Protein AF-L7FNN3-F1 (afdb_monomer_lite)

Radius of gyration: 26.19 Å; chains: 1; bounding box: 54×40×114 Å

Structure (mmCIF, N/CA/C/O backbone):
data_AF-L7FNN3-F1
#
_entry.id   AF-L7FNN3-F1
#
loop_
_atom_site.group_PDB
_atom_site.id
_atom_site.type_symbol
_atom_site.label_atom_id
_atom_site.label_alt_id
_atom_site.label_comp_id
_atom_site.label_asym_id
_atom_site.label_entity_id
_atom_site.label_seq_id
_atom_site.pdbx_PDB_ins_code
_atom_site.Cartn_x
_atom_site.Cartn_y
_atom_site.Cartn_z
_atom_site.occupancy
_atom_site.B_iso_or_equiv
_atom_site.auth_seq_id
_atom_site.auth_comp_id
_atom_site.auth_asym_id
_atom_site.auth_atom_id
_atom_site.pdbx_PDB_model_num
ATOM 1 N N . MET A 1 1 ? 12.430 -19.632 -6.890 1.00 48.44 1 MET A N 1
ATOM 2 C CA . MET A 1 1 ? 11.737 -19.886 -8.160 1.00 48.44 1 MET A CA 1
ATOM 3 C C . MET A 1 1 ? 12.569 -20.838 -9.008 1.00 48.44 1 MET A C 1
ATOM 5 O O . MET A 1 1 ? 13.767 -20.602 -9.156 1.00 48.44 1 MET A O 1
ATOM 9 N N . THR A 1 2 ? 11.983 -21.922 -9.509 1.00 52.81 2 THR A N 1
ATOM 10 C CA . THR A 1 2 ? 12.617 -22.830 -10.476 1.00 52.81 2 THR A CA 1
ATOM 11 C C . THR A 1 2 ? 12.478 -22.269 -11.899 1.00 52.81 2 THR A C 1
ATOM 13 O O . THR A 1 2 ? 11.701 -21.351 -12.162 1.00 52.81 2 THR A O 1
ATOM 16 N N . TYR A 1 3 ? 13.244 -22.799 -12.853 1.00 47.34 3 TYR A N 1
ATOM 17 C CA . TYR A 1 3 ? 13.176 -22.359 -14.253 1.00 47.34 3 TYR A CA 1
ATOM 18 C C . TYR A 1 3 ? 11.794 -22.613 -14.898 1.00 47.34 3 TYR A C 1
ATOM 20 O O . TYR A 1 3 ? 11.377 -21.883 -15.797 1.00 47.34 3 TYR A O 1
ATOM 28 N N . GLU A 1 4 ? 11.057 -23.617 -14.417 1.00 54.09 4 GLU A N 1
ATOM 29 C CA . GLU A 1 4 ? 9.693 -23.935 -14.866 1.00 54.09 4 GLU A CA 1
ATOM 30 C C . GLU A 1 4 ? 8.664 -22.899 -14.391 1.00 54.09 4 GLU A C 1
ATOM 32 O O . GLU A 1 4 ? 7.801 -22.475 -15.165 1.00 54.09 4 GLU A 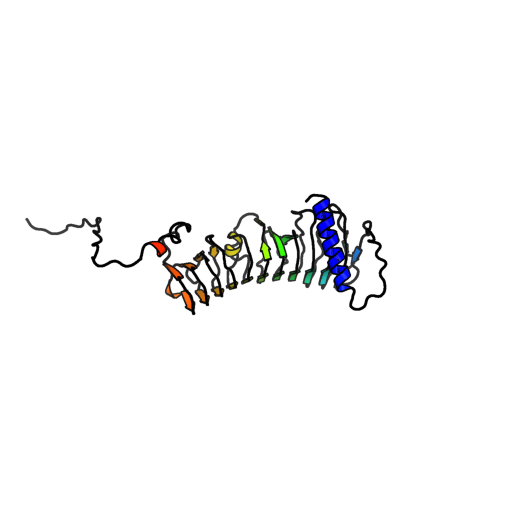O 1
ATOM 37 N N . GLU A 1 5 ? 8.795 -22.419 -13.153 1.00 44.94 5 GLU A N 1
ATOM 38 C CA . GLU A 1 5 ? 7.945 -21.358 -12.599 1.00 44.94 5 GLU A CA 1
ATOM 39 C C . GLU A 1 5 ? 8.154 -20.028 -13.347 1.00 44.94 5 GLU A C 1
ATOM 41 O O . GLU A 1 5 ? 7.183 -19.341 -13.673 1.00 44.94 5 GLU A O 1
ATOM 46 N N . TYR A 1 6 ? 9.401 -19.715 -13.726 1.00 48.69 6 TYR A N 1
ATOM 47 C CA . TYR A 1 6 ? 9.722 -18.562 -14.578 1.00 48.69 6 TYR A CA 1
ATOM 48 C C . TYR A 1 6 ? 9.070 -18.660 -15.963 1.00 48.69 6 TYR A C 1
ATOM 50 O O . TYR A 1 6 ? 8.450 -17.700 -16.422 1.00 48.69 6 TYR A O 1
ATOM 58 N N . ASN A 1 7 ? 9.178 -19.812 -16.637 1.00 55.50 7 ASN A N 1
ATOM 59 C CA . ASN A 1 7 ? 8.553 -19.990 -17.950 1.00 55.50 7 ASN A CA 1
ATOM 60 C C . ASN A 1 7 ? 7.027 -19.904 -17.866 1.00 55.50 7 ASN A C 1
ATOM 62 O O . ASN A 1 7 ? 6.415 -19.276 -18.720 1.00 55.50 7 ASN A O 1
ATOM 66 N N . THR A 1 8 ? 6.421 -20.415 -16.795 1.00 61.66 8 THR A N 1
ATOM 67 C CA . THR A 1 8 ? 4.974 -20.299 -16.570 1.00 61.66 8 THR A CA 1
ATOM 68 C C . THR A 1 8 ? 4.539 -18.842 -16.383 1.00 61.66 8 THR A C 1
ATOM 70 O O . THR A 1 8 ? 3.530 -18.421 -16.949 1.00 61.66 8 THR A O 1
ATOM 73 N N . ALA A 1 9 ? 5.291 -18.046 -15.614 1.00 53.66 9 ALA A N 1
ATOM 74 C CA . ALA A 1 9 ? 5.018 -16.619 -15.443 1.00 53.66 9 ALA A CA 1
ATOM 75 C C . ALA A 1 9 ? 5.194 -15.845 -16.761 1.00 53.66 9 ALA A C 1
ATOM 77 O O . ALA A 1 9 ? 4.324 -15.052 -17.129 1.00 53.66 9 ALA A O 1
ATOM 78 N N . LYS A 1 10 ? 6.268 -16.139 -17.509 1.00 51.75 10 LYS A N 1
ATOM 79 C CA . LYS A 1 10 ? 6.518 -15.610 -18.857 1.00 51.75 10 LYS A CA 1
ATOM 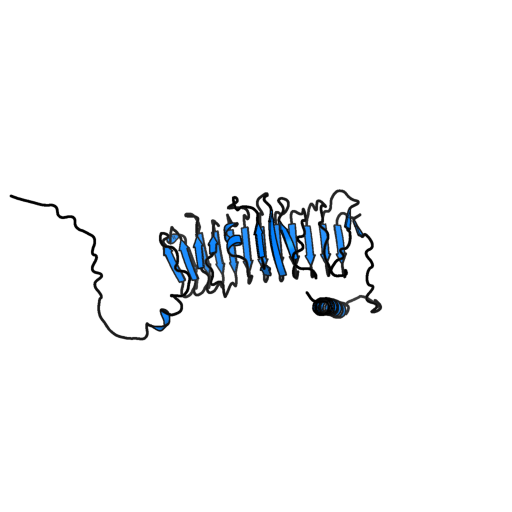80 C C . LYS A 1 10 ? 5.357 -15.931 -19.798 1.00 51.75 10 LYS A C 1
ATOM 82 O O . LYS A 1 10 ? 4.832 -15.024 -20.433 1.00 51.75 10 LYS A O 1
ATOM 87 N N . ASP A 1 11 ? 4.922 -17.185 -19.853 1.00 58.84 11 ASP A N 1
ATOM 88 C CA . ASP A 1 11 ? 3.874 -17.648 -20.765 1.00 58.84 11 ASP A CA 1
ATOM 89 C C . ASP A 1 11 ? 2.499 -17.080 -20.387 1.00 58.84 11 ASP A C 1
ATOM 91 O O . ASP A 1 11 ? 1.725 -16.702 -21.268 1.00 58.84 11 ASP A O 1
ATOM 95 N N . LYS A 1 12 ? 2.208 -16.903 -19.089 1.00 54.91 12 LYS A N 1
ATOM 96 C CA . LYS A 1 12 ? 1.017 -16.170 -18.625 1.00 54.91 12 LYS A CA 1
ATOM 97 C C . LYS A 1 12 ? 1.034 -14.716 -19.103 1.00 54.91 12 LYS A C 1
ATOM 99 O O . LYS A 1 12 ? 0.028 -14.261 -19.647 1.00 54.91 12 LYS A O 1
ATOM 104 N N . LEU A 1 13 ? 2.165 -14.018 -18.980 1.00 53.31 13 LEU A N 1
ATOM 105 C CA . LEU A 1 13 ? 2.337 -12.644 -19.471 1.00 53.31 13 LEU A CA 1
ATOM 106 C C . LEU A 1 13 ? 2.198 -12.568 -21.002 1.00 53.31 13 LEU A C 1
ATOM 108 O O . LEU A 1 13 ? 1.417 -11.765 -21.505 1.00 53.31 13 LEU A O 1
ATOM 112 N N . VAL A 1 14 ? 2.861 -13.469 -21.738 1.00 51.94 14 VAL A N 1
ATOM 113 C CA . VAL A 1 14 ? 2.740 -13.638 -23.202 1.00 51.94 14 VAL A CA 1
ATOM 114 C C . VAL A 1 14 ? 1.291 -13.889 -23.629 1.00 51.94 14 VAL A C 1
ATOM 116 O O . VAL A 1 14 ? 0.804 -13.274 -24.582 1.00 51.94 14 VAL A O 1
ATOM 119 N N . SER A 1 15 ? 0.560 -14.733 -22.900 1.00 51.69 15 SER A N 1
ATOM 120 C CA . SER A 1 15 ? -0.853 -15.012 -23.174 1.00 51.69 15 SER A CA 1
ATOM 121 C C . SER A 1 15 ? -1.762 -13.809 -22.893 1.00 51.69 15 SER A C 1
ATOM 123 O O . SER A 1 15 ? -2.700 -13.565 -23.651 1.00 51.69 15 SER A O 1
ATOM 125 N N . LEU A 1 16 ? -1.463 -13.018 -21.854 1.00 48.19 16 LEU A N 1
ATOM 126 C CA . LEU A 1 16 ? -2.152 -11.763 -21.551 1.00 48.19 16 LEU A CA 1
ATOM 127 C C . LEU A 1 16 ? -1.939 -10.739 -22.673 1.00 48.19 16 LEU A C 1
ATOM 129 O O . LEU A 1 16 ? -2.916 -10.143 -23.123 1.00 48.19 16 LEU A O 1
ATOM 133 N N . TYR A 1 17 ? -0.714 -10.597 -23.197 1.00 46.53 17 TYR A N 1
ATOM 134 C CA . TYR A 1 17 ? -0.462 -9.756 -24.376 1.00 46.53 17 TYR A CA 1
ATOM 135 C C . TYR A 1 17 ? -1.253 -10.221 -25.589 1.00 46.53 17 TYR A C 1
ATOM 137 O O . TYR A 1 17 ? -1.918 -9.408 -26.218 1.00 46.53 17 TYR A O 1
ATOM 145 N N . SER A 1 18 ? -1.225 -11.526 -25.871 1.00 40.22 18 SER A N 1
ATOM 146 C CA . SER A 1 18 ? -1.899 -12.123 -27.032 1.00 40.22 18 SER A CA 1
ATOM 147 C C . SER A 1 18 ? -3.421 -11.941 -26.988 1.00 40.22 18 SER A C 1
ATOM 149 O O . SER A 1 18 ? -4.075 -11.886 -28.025 1.00 40.22 18 SER A O 1
ATOM 151 N N . ARG A 1 19 ? -4.001 -11.834 -25.785 1.00 41.94 19 ARG A N 1
ATOM 152 C CA . ARG A 1 19 ? -5.427 -11.532 -25.588 1.00 41.94 19 ARG A CA 1
ATOM 153 C C . ARG A 1 19 ? -5.736 -10.035 -25.695 1.00 41.94 19 ARG A C 1
ATOM 155 O O . ARG A 1 19 ? -6.837 -9.686 -26.109 1.00 41.94 19 ARG A O 1
ATOM 162 N N . MET A 1 20 ? -4.790 -9.157 -25.351 1.00 38.03 20 MET A N 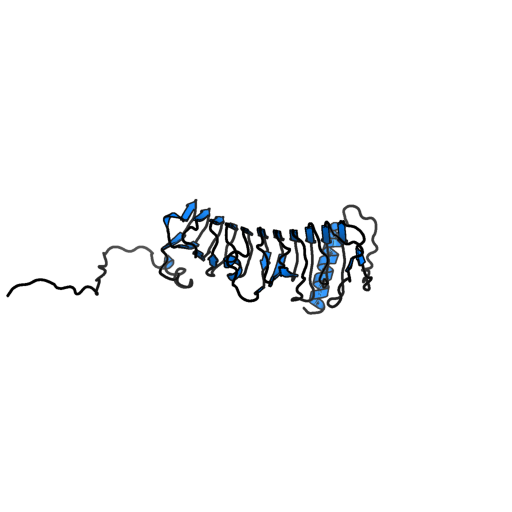1
ATOM 163 C CA . MET A 1 20 ? -4.944 -7.698 -25.452 1.00 38.03 20 MET A CA 1
ATOM 164 C C . MET A 1 20 ? -4.684 -7.148 -26.868 1.00 38.03 20 MET A C 1
ATOM 166 O O . MET A 1 20 ? -5.206 -6.089 -27.207 1.00 38.03 20 MET A O 1
ATOM 170 N N . THR A 1 21 ? -3.949 -7.862 -27.728 1.00 38.06 21 THR A N 1
ATOM 171 C CA . THR A 1 21 ? -3.635 -7.448 -29.113 1.00 38.06 21 THR A CA 1
ATOM 172 C C . THR A 1 21 ? -4.799 -7.518 -30.108 1.00 38.06 21 THR A C 1
ATOM 174 O O . THR A 1 21 ? -4.630 -7.088 -31.248 1.00 38.06 21 THR A O 1
ATOM 177 N N . ASN A 1 22 ? -5.999 -7.955 -29.710 1.00 34.16 22 ASN A N 1
ATOM 178 C CA . ASN A 1 22 ? -7.160 -7.970 -30.613 1.00 34.16 22 ASN A CA 1
ATOM 179 C C . ASN A 1 22 ? -7.810 -6.599 -30.860 1.00 34.16 22 ASN A C 1
ATOM 181 O O . ASN A 1 22 ? -8.698 -6.507 -31.701 1.00 34.16 22 ASN A O 1
ATOM 185 N N . ASN A 1 23 ? -7.335 -5.526 -30.221 1.00 36.50 23 ASN A N 1
ATOM 186 C CA . ASN A 1 23 ? -7.735 -4.163 -30.563 1.00 36.50 23 ASN A CA 1
ATOM 187 C C . ASN A 1 23 ? -6.506 -3.346 -31.002 1.00 36.50 23 ASN A C 1
ATOM 189 O O . ASN A 1 23 ? -5.824 -2.723 -30.195 1.00 36.50 23 ASN A O 1
ATOM 193 N N . ASN A 1 24 ? -6.271 -3.330 -32.318 1.00 33.59 24 ASN A N 1
ATOM 194 C CA . ASN A 1 24 ? -5.460 -2.349 -33.056 1.00 33.59 24 ASN A CA 1
ATOM 195 C C . ASN A 1 24 ? -3.921 -2.403 -32.971 1.00 33.59 24 ASN A C 1
ATOM 197 O O . ASN A 1 24 ? -3.283 -1.353 -32.993 1.00 33.59 24 ASN A O 1
ATOM 201 N N . MET A 1 25 ? -3.289 -3.579 -33.047 1.00 30.70 25 MET A N 1
ATOM 202 C CA . MET A 1 25 ? -1.932 -3.653 -33.618 1.00 30.70 25 MET A CA 1
ATOM 203 C C . MET A 1 25 ? -1.841 -4.735 -34.692 1.00 30.70 25 MET A C 1
ATOM 205 O O . MET A 1 25 ? -1.923 -5.927 -34.418 1.00 30.70 25 MET A O 1
ATOM 209 N N . ARG A 1 26 ? -1.677 -4.288 -35.943 1.00 29.25 26 ARG A N 1
ATOM 210 C CA . ARG A 1 26 ? -1.293 -5.134 -37.077 1.00 29.25 26 ARG A CA 1
ATOM 211 C C . ARG A 1 26 ? 0.009 -5.865 -36.738 1.00 29.25 26 ARG A C 1
ATOM 213 O O . ARG A 1 26 ? 0.981 -5.206 -36.391 1.00 29.25 26 ARG A O 1
ATOM 220 N N . ASN A 1 27 ? -0.009 -7.189 -36.898 1.00 33.84 27 ASN A N 1
ATOM 221 C CA . ASN A 1 27 ? 1.134 -8.086 -37.089 1.00 33.84 27 ASN A CA 1
ATOM 222 C C . ASN A 1 27 ? 2.443 -7.658 -36.399 1.00 33.84 27 ASN A C 1
ATOM 224 O O . ASN A 1 27 ? 3.346 -7.149 -37.059 1.00 33.84 27 ASN A O 1
ATOM 228 N N . LEU A 1 28 ? 2.580 -7.947 -35.102 1.00 32.06 28 LEU A N 1
ATOM 229 C CA . LEU A 1 28 ? 3.898 -8.316 -34.588 1.00 32.06 28 LEU A CA 1
ATOM 230 C C . LEU A 1 28 ? 4.038 -9.828 -34.752 1.00 32.06 28 LEU A C 1
ATOM 232 O O . LEU A 1 28 ? 3.294 -10.595 -34.140 1.00 32.06 28 LEU A O 1
ATOM 236 N N . ASP A 1 29 ? 4.974 -10.224 -35.611 1.00 30.72 29 ASP A N 1
ATOM 237 C CA . ASP A 1 29 ? 5.489 -11.585 -35.704 1.00 30.72 29 ASP A CA 1
ATOM 238 C C . ASP A 1 29 ? 5.734 -12.142 -34.297 1.00 30.72 29 ASP A C 1
ATOM 240 O O . ASP A 1 29 ? 6.403 -11.521 -33.471 1.00 30.72 29 ASP A O 1
ATOM 244 N N . THR A 1 30 ? 5.217 -13.338 -34.027 1.00 33.00 30 THR A N 1
ATOM 245 C CA . THR A 1 30 ? 5.398 -14.097 -32.782 1.00 33.00 30 THR A CA 1
ATOM 246 C C . THR A 1 30 ? 6.820 -14.652 -32.642 1.00 33.00 30 THR A C 1
ATOM 248 O O . THR A 1 30 ? 7.022 -15.812 -32.284 1.00 33.00 30 THR A O 1
ATOM 251 N N . LYS A 1 31 ? 7.833 -13.834 -32.924 1.00 31.28 31 LYS A N 1
ATOM 252 C CA . LYS A 1 31 ? 9.176 -14.043 -32.401 1.00 31.28 31 LYS A CA 1
ATOM 253 C C . LYS A 1 31 ? 9.247 -13.284 -31.092 1.00 31.28 31 LYS A C 1
ATOM 255 O O . LYS A 1 31 ? 9.266 -12.060 -31.068 1.00 31.28 31 LYS A O 1
ATOM 260 N N . THR A 1 32 ? 9.266 -14.026 -29.994 1.00 36.91 32 THR A N 1
ATOM 261 C CA . THR A 1 32 ? 9.694 -13.527 -28.691 1.00 36.91 32 THR A CA 1
ATOM 262 C C . THR A 1 32 ? 11.120 -13.009 -28.869 1.00 36.91 32 THR A C 1
ATOM 264 O O . THR A 1 32 ? 12.076 -13.779 -28.818 1.00 36.91 32 THR A O 1
ATOM 267 N N . GLU A 1 33 ? 11.278 -11.722 -29.174 1.00 32.72 33 GLU A N 1
ATOM 268 C CA . GLU A 1 33 ? 12.589 -11.092 -29.169 1.00 32.72 33 GLU A CA 1
ATOM 269 C C . GLU A 1 33 ? 13.058 -11.079 -27.715 1.00 32.72 33 GLU A C 1
ATOM 271 O O . GLU A 1 33 ? 12.593 -10.306 -26.878 1.00 32.72 33 GLU A O 1
ATOM 276 N N . THR A 1 34 ? 13.957 -12.002 -27.380 1.00 35.94 34 THR A N 1
ATOM 277 C CA . THR A 1 34 ? 14.830 -11.846 -26.223 1.00 35.94 34 THR A CA 1
ATOM 278 C C . THR A 1 34 ? 15.620 -10.564 -26.445 1.00 35.94 34 THR A C 1
ATOM 280 O O . THR A 1 34 ? 16.578 -10.553 -27.214 1.00 35.94 34 THR A O 1
ATOM 283 N N . PHE A 1 35 ? 15.200 -9.477 -25.799 1.00 39.88 35 PHE A N 1
ATOM 284 C CA . PHE A 1 35 ? 15.978 -8.249 -25.752 1.00 39.88 35 PHE A CA 1
ATOM 285 C C . PHE A 1 35 ? 17.255 -8.541 -24.959 1.00 39.88 35 PHE A C 1
ATOM 287 O O . PHE A 1 35 ? 17.266 -8.556 -23.727 1.00 39.88 35 PHE A O 1
ATOM 294 N N . GLU A 1 36 ? 18.344 -8.827 -25.672 1.00 42.62 36 GLU A N 1
ATOM 295 C CA . GLU A 1 36 ? 19.678 -8.704 -25.102 1.00 42.62 36 GLU A CA 1
ATOM 296 C C . GLU A 1 36 ? 19.855 -7.241 -24.692 1.00 42.62 36 GLU A C 1
ATOM 298 O O . GLU A 1 36 ? 19.744 -6.337 -25.517 1.00 42.62 36 GLU A O 1
ATOM 303 N N . THR A 1 37 ? 20.025 -7.042 -23.383 1.00 48.75 37 THR A N 1
ATOM 304 C CA . THR A 1 37 ? 20.165 -5.776 -22.651 1.00 48.75 37 THR A CA 1
ATOM 305 C C . THR A 1 37 ? 20.803 -4.664 -23.484 1.00 48.75 37 THR A C 1
ATOM 307 O O . THR A 1 37 ? 22.026 -4.546 -23.530 1.00 48.75 37 THR A O 1
ATOM 310 N N . LYS A 1 38 ? 19.964 -3.842 -24.124 1.00 58.12 38 LYS A N 1
ATOM 311 C CA . LYS A 1 38 ? 20.340 -2.507 -24.584 1.00 58.12 38 LYS A CA 1
ATOM 312 C C . LYS A 1 38 ? 19.996 -1.531 -23.472 1.00 58.12 38 LYS A C 1
ATOM 314 O O . LYS A 1 38 ? 18.902 -1.603 -22.910 1.00 58.12 38 LYS A O 1
ATOM 319 N N . ASP A 1 39 ? 20.927 -0.640 -23.169 1.00 68.19 39 ASP A N 1
ATOM 320 C CA . ASP A 1 39 ? 20.667 0.483 -22.280 1.00 68.19 39 ASP A CA 1
ATOM 321 C C . ASP A 1 39 ? 19.497 1.302 -22.837 1.00 68.19 39 ASP A C 1
ATOM 323 O O . ASP A 1 39 ? 19.458 1.618 -24.031 1.00 68.19 39 ASP A O 1
ATOM 327 N N . VAL A 1 40 ? 18.534 1.639 -21.981 1.00 79.38 40 VAL A N 1
ATOM 328 C CA . VAL A 1 40 ? 17.420 2.512 -22.356 1.00 79.38 40 VAL A CA 1
ATOM 329 C C . VAL A 1 40 ? 17.740 3.911 -21.866 1.00 79.38 40 VAL A C 1
ATOM 331 O O . VAL A 1 40 ? 17.902 4.154 -20.670 1.00 79.38 40 VAL A O 1
ATOM 334 N N . VAL A 1 41 ? 17.849 4.836 -22.813 1.00 81.69 41 VAL A N 1
ATOM 335 C CA . VAL A 1 41 ? 18.116 6.243 -22.531 1.00 81.69 41 VAL A CA 1
ATOM 336 C C . VAL A 1 41 ? 16.802 6.944 -22.203 1.00 81.69 41 VAL A C 1
ATOM 338 O O . VAL A 1 41 ? 15.837 6.841 -22.955 1.00 81.69 41 VAL A O 1
ATOM 341 N N . ILE A 1 42 ? 16.779 7.667 -21.086 1.00 83.38 42 ILE A N 1
ATOM 342 C CA . ILE A 1 42 ? 15.684 8.551 -20.695 1.00 83.38 42 ILE A CA 1
ATOM 343 C C . ILE A 1 42 ? 16.082 9.977 -21.075 1.00 83.38 42 ILE A C 1
ATOM 345 O O . ILE A 1 42 ? 16.924 10.594 -20.417 1.00 83.38 42 ILE A O 1
ATOM 349 N N . ASP A 1 43 ? 15.482 10.491 -22.142 1.00 82.50 43 ASP A N 1
ATOM 350 C CA . ASP A 1 43 ? 15.717 11.831 -22.691 1.00 82.50 43 ASP A CA 1
ATOM 351 C C . ASP A 1 43 ? 14.456 12.715 -22.693 1.00 82.50 43 ASP A C 1
ATOM 353 O O . ASP A 1 43 ? 14.496 13.856 -23.152 1.00 82.50 43 ASP A O 1
ATOM 357 N N . HIS A 1 44 ? 13.349 12.215 -22.137 1.00 86.81 44 HIS A N 1
ATOM 358 C CA . HIS A 1 44 ? 12.069 12.913 -22.092 1.00 86.81 44 HIS A CA 1
ATOM 359 C C . HIS A 1 44 ? 11.501 12.991 -20.660 1.00 86.81 44 HIS A C 1
ATOM 361 O O . HIS A 1 44 ? 11.500 11.972 -19.964 1.00 86.81 44 HIS A O 1
ATOM 367 N N . PRO A 1 45 ? 10.972 14.153 -20.205 1.00 83.12 45 PRO A N 1
ATOM 368 C CA . PRO A 1 45 ? 10.495 14.340 -18.824 1.00 83.12 45 PRO A CA 1
ATOM 369 C C . PRO A 1 45 ? 9.376 13.386 -18.402 1.00 83.12 45 PRO A C 1
ATOM 371 O O . PRO A 1 45 ? 9.213 13.100 -17.220 1.00 83.12 45 PRO A O 1
ATOM 374 N N . ASN A 1 46 ? 8.587 12.913 -19.365 1.00 89.00 46 ASN A N 1
ATOM 375 C CA . ASN A 1 46 ? 7.597 11.860 -19.165 1.00 89.00 46 ASN A CA 1
ATOM 376 C C . ASN A 1 46 ? 8.099 10.601 -19.860 1.00 89.00 46 ASN A C 1
ATOM 378 O O . ASN A 1 46 ? 8.090 10.543 -21.092 1.00 89.00 46 ASN A O 1
ATOM 382 N N . PHE A 1 47 ? 8.552 9.628 -19.082 1.00 88.81 47 PHE A N 1
ATOM 383 C CA . PHE A 1 47 ? 9.154 8.406 -19.590 1.00 88.81 47 PHE A CA 1
ATOM 384 C C . PHE A 1 47 ? 8.206 7.223 -19.430 1.00 88.81 47 PHE A C 1
ATOM 386 O O . PHE A 1 47 ? 7.595 7.033 -18.376 1.00 88.81 47 PHE A O 1
ATOM 393 N N . VAL A 1 48 ? 8.106 6.405 -20.478 1.00 90.25 48 VAL A N 1
ATOM 394 C CA . VAL A 1 48 ? 7.282 5.200 -20.473 1.00 90.25 48 VAL A CA 1
ATOM 395 C C . VAL A 1 48 ? 8.073 4.029 -21.041 1.00 90.25 48 VAL A C 1
ATOM 397 O O . VAL A 1 48 ? 8.499 4.067 -22.193 1.00 90.25 48 VAL A O 1
ATOM 400 N N . LEU A 1 49 ? 8.208 2.967 -20.251 1.00 87.62 49 LEU A N 1
ATOM 401 C CA . LEU A 1 49 ? 8.759 1.682 -20.670 1.00 87.62 49 LEU A CA 1
ATOM 402 C C . LEU A 1 49 ? 7.641 0.643 -20.671 1.00 87.62 49 LEU A C 1
ATOM 404 O O . LEU A 1 49 ? 6.921 0.517 -19.680 1.00 87.62 49 LEU A O 1
ATOM 408 N N . LYS A 1 50 ? 7.488 -0.109 -21.764 1.00 87.88 50 LYS A N 1
ATOM 409 C CA . LYS A 1 50 ? 6.443 -1.134 -21.873 1.00 87.88 50 LYS A CA 1
ATOM 410 C C . LYS A 1 50 ? 6.970 -2.449 -22.415 1.00 87.88 50 LYS A C 1
ATOM 412 O O . LYS A 1 50 ? 7.893 -2.458 -23.224 1.00 87.88 50 LYS A O 1
ATOM 417 N N . ASN A 1 51 ? 6.290 -3.528 -22.047 1.00 84.38 51 ASN A N 1
ATOM 418 C CA . ASN A 1 51 ? 6.350 -4.827 -22.716 1.00 84.38 51 ASN A CA 1
ATOM 419 C C . ASN A 1 51 ? 7.764 -5.418 -22.765 1.00 84.38 51 ASN A C 1
ATOM 421 O O . ASN A 1 51 ? 8.257 -5.814 -23.819 1.00 84.38 51 ASN A O 1
ATOM 425 N N . CYS A 1 52 ? 8.425 -5.447 -21.613 1.00 80.19 52 CYS A N 1
ATOM 426 C CA . CYS A 1 52 ? 9.817 -5.861 -21.498 1.00 80.19 52 CYS A CA 1
ATOM 427 C C . CYS A 1 52 ? 9.936 -7.156 -20.694 1.00 80.19 52 CYS A C 1
ATOM 429 O O . CYS A 1 52 ? 9.331 -7.307 -19.632 1.00 80.19 52 CYS A O 1
ATOM 431 N N . VAL A 1 53 ? 10.753 -8.088 -21.183 1.00 81.56 53 VAL A N 1
ATOM 432 C CA . VAL A 1 53 ? 11.068 -9.337 -20.484 1.00 81.56 53 VAL A CA 1
ATOM 433 C C . VAL A 1 53 ? 12.580 -9.491 -20.426 1.00 81.56 53 VAL A C 1
ATOM 435 O O . VAL A 1 53 ? 13.244 -9.584 -21.456 1.00 81.56 53 VAL A O 1
ATOM 438 N N . CYS A 1 54 ? 13.120 -9.527 -19.215 1.00 75.38 54 CYS A N 1
ATOM 439 C CA . CYS A 1 54 ? 14.525 -9.779 -18.942 1.00 75.38 54 CYS A CA 1
ATOM 440 C C . CYS A 1 54 ? 14.713 -11.181 -18.374 1.00 75.38 54 CYS A C 1
ATOM 442 O O . CYS A 1 54 ? 13.855 -11.717 -17.673 1.00 75.38 54 CYS A O 1
ATOM 444 N N . SER A 1 55 ? 15.888 -11.760 -18.617 1.00 73.06 55 SER A N 1
ATOM 445 C CA . SER A 1 55 ? 16.295 -12.975 -17.912 1.00 73.06 55 SER A CA 1
ATOM 446 C C . SER A 1 55 ? 16.301 -12.740 -16.389 1.00 73.06 55 SER A C 1
ATOM 448 O O . SER A 1 55 ? 16.620 -11.631 -15.963 1.00 73.06 55 SER A O 1
ATOM 450 N N . PRO A 1 56 ? 16.071 -13.766 -15.547 1.00 68.88 56 PRO A N 1
ATOM 451 C CA . PRO A 1 56 ? 15.855 -13.598 -14.102 1.00 68.88 56 PRO A CA 1
ATOM 452 C C . PRO A 1 56 ? 16.924 -12.839 -13.307 1.00 68.88 56 PRO A C 1
ATOM 454 O O . PRO A 1 56 ? 16.639 -12.326 -12.230 1.00 68.88 56 PRO A O 1
ATOM 457 N N . ARG A 1 57 ? 18.163 -12.804 -13.811 1.00 70.81 57 ARG A N 1
ATOM 458 C CA . ARG A 1 57 ? 19.320 -12.141 -13.184 1.00 70.81 57 ARG A CA 1
ATOM 459 C C . ARG A 1 57 ? 19.794 -10.900 -13.943 1.00 70.81 57 ARG A C 1
ATOM 461 O O . ARG A 1 57 ? 20.877 -10.395 -13.666 1.00 70.81 57 ARG A O 1
ATOM 468 N N . LYS A 1 58 ? 19.038 -10.459 -14.947 1.00 72.88 58 LYS A N 1
ATOM 469 C CA . LYS A 1 58 ? 19.333 -9.265 -15.737 1.00 72.88 58 LYS A CA 1
ATOM 470 C C . LYS A 1 58 ? 18.270 -8.208 -15.462 1.00 72.88 58 LYS A C 1
ATOM 472 O O . LYS A 1 58 ? 17.103 -8.524 -15.238 1.00 72.88 58 LYS A O 1
ATOM 477 N N . SER A 1 59 ? 18.696 -6.958 -15.518 1.00 74.75 59 SER A N 1
ATOM 478 C CA . SER A 1 59 ? 17.834 -5.784 -15.467 1.00 74.75 59 SER A CA 1
ATOM 479 C C . SER A 1 59 ? 18.095 -4.921 -16.691 1.00 74.75 59 SER A C 1
ATOM 481 O O . SER A 1 59 ? 19.225 -4.880 -17.183 1.00 74.75 59 SER A O 1
ATOM 483 N N . ILE A 1 60 ? 17.079 -4.195 -17.154 1.00 77.25 60 ILE A N 1
ATOM 484 C CA . ILE A 1 60 ? 17.306 -3.092 -18.089 1.00 77.25 60 ILE A CA 1
ATOM 485 C C . ILE A 1 60 ? 18.062 -1.996 -17.346 1.00 77.25 60 ILE A C 1
ATOM 487 O O . ILE A 1 60 ? 17.635 -1.566 -16.275 1.00 77.25 60 ILE A O 1
ATOM 491 N N . HIS A 1 61 ? 19.184 -1.551 -17.906 1.00 76.56 61 HIS A N 1
ATOM 492 C CA . HIS A 1 61 ? 19.871 -0.380 -17.392 1.00 76.56 61 HIS A CA 1
ATOM 493 C C . HIS A 1 61 ? 19.208 0.881 -17.956 1.00 76.56 61 HIS A C 1
ATOM 495 O O . HIS A 1 61 ? 19.123 1.066 -19.171 1.00 76.56 61 HIS A O 1
ATOM 501 N N . LEU A 1 62 ? 18.696 1.722 -17.059 1.00 78.81 62 LEU A N 1
ATOM 502 C CA . LEU A 1 62 ? 18.072 2.999 -17.391 1.00 78.81 62 LEU A CA 1
ATOM 503 C C . LEU A 1 62 ? 19.109 4.121 -17.239 1.00 78.81 62 LEU A C 1
ATOM 505 O O . LEU A 1 62 ? 19.623 4.340 -16.142 1.00 78.81 62 LEU A O 1
ATOM 509 N N . ILE A 1 63 ? 19.419 4.822 -18.333 1.00 79.56 63 ILE A N 1
ATOM 510 C CA . ILE A 1 63 ? 20.387 5.928 -18.368 1.00 79.56 63 ILE A CA 1
ATOM 511 C C . ILE A 1 63 ? 19.633 7.248 -18.499 1.00 79.56 63 ILE A C 1
ATOM 513 O O . ILE A 1 63 ? 19.135 7.589 -19.571 1.00 79.56 63 ILE A O 1
ATOM 517 N N . GLN A 1 64 ? 19.580 8.021 -17.421 1.00 79.25 64 GLN A N 1
ATOM 518 C CA . GLN A 1 64 ? 18.963 9.345 -17.417 1.00 79.25 64 GLN A CA 1
ATOM 519 C C . GLN A 1 64 ? 19.898 10.398 -18.032 1.00 79.25 64 GLN A C 1
ATOM 521 O O . GLN A 1 64 ? 21.026 10.564 -17.576 1.00 79.25 64 GLN A O 1
ATOM 526 N N . LYS A 1 65 ? 19.423 11.124 -19.054 1.00 84.38 65 LYS A N 1
ATOM 527 C CA . LYS A 1 65 ? 20.144 12.241 -19.703 1.00 84.38 65 LYS A CA 1
ATOM 528 C C . LYS A 1 65 ? 19.532 13.621 -19.455 1.00 84.38 65 LYS A C 1
ATOM 530 O O . LYS A 1 65 ? 20.055 14.612 -19.954 1.00 84.38 65 LYS A O 1
ATOM 535 N N . ILE A 1 66 ? 18.433 13.681 -18.714 1.00 79.81 66 ILE A N 1
ATOM 536 C CA . ILE A 1 66 ? 17.749 14.921 -18.336 1.00 79.81 66 ILE A CA 1
ATOM 537 C C . ILE A 1 66 ? 17.685 15.025 -16.820 1.00 79.81 66 ILE A C 1
ATOM 539 O O . ILE A 1 66 ? 17.538 14.006 -16.163 1.00 79.81 66 ILE A O 1
ATOM 543 N N . ASP A 1 67 ? 17.760 16.222 -16.253 1.00 72.62 67 ASP A N 1
ATOM 544 C CA . ASP A 1 67 ? 17.925 16.372 -14.799 1.00 72.62 67 ASP A CA 1
ATOM 545 C C . ASP A 1 67 ? 16.673 15.994 -13.993 1.00 72.62 67 ASP A C 1
ATOM 547 O O . ASP A 1 67 ? 16.778 15.469 -12.886 1.00 72.62 67 ASP A O 1
ATOM 551 N N . ILE A 1 68 ? 15.482 16.229 -14.553 1.00 78.81 68 ILE A N 1
ATOM 552 C CA . ILE A 1 68 ? 14.205 16.084 -13.847 1.00 78.81 68 ILE A CA 1
ATOM 553 C C . ILE A 1 68 ? 13.242 15.218 -14.656 1.00 78.81 68 ILE A C 1
ATOM 555 O O . ILE A 1 68 ? 12.993 15.477 -15.835 1.00 78.81 68 ILE A O 1
ATOM 559 N N . LEU A 1 69 ? 12.647 14.226 -13.989 1.00 83.06 69 LEU A N 1
ATOM 560 C CA . LEU A 1 69 ? 11.549 13.428 -14.528 1.00 83.06 69 LEU A CA 1
ATOM 561 C C . LEU A 1 69 ? 10.231 13.887 -13.902 1.00 83.06 69 LEU A C 1
ATOM 563 O O . LEU A 1 69 ? 10.066 13.869 -12.685 1.00 83.06 69 LEU A O 1
ATOM 567 N N . ASN A 1 70 ? 9.270 14.275 -14.732 1.00 85.56 70 ASN A N 1
ATOM 568 C CA . ASN A 1 70 ? 7.914 14.597 -14.291 1.00 85.56 70 ASN A CA 1
ATOM 569 C C . ASN A 1 70 ? 7.126 13.320 -14.000 1.00 85.56 70 ASN A C 1
ATOM 571 O O . ASN A 1 70 ? 6.395 13.240 -13.016 1.00 85.56 70 ASN A O 1
ATOM 575 N N . SER A 1 71 ? 7.269 12.308 -14.853 1.00 89.75 71 SER A N 1
ATOM 576 C CA . SER A 1 71 ? 6.624 11.019 -14.638 1.00 89.75 71 SER A CA 1
ATOM 577 C C . SER A 1 71 ? 7.429 9.874 -15.228 1.00 89.75 71 SER A C 1
ATOM 579 O O . SER A 1 71 ? 8.083 10.010 -16.263 1.00 89.75 71 SER A O 1
ATOM 581 N N . VAL A 1 72 ? 7.362 8.733 -14.553 1.00 90.50 72 VAL A N 1
ATOM 582 C CA . VAL A 1 72 ? 7.930 7.468 -15.006 1.00 90.50 72 VAL A CA 1
ATOM 583 C C . VAL A 1 72 ? 6.843 6.417 -14.912 1.00 90.50 72 VAL A C 1
ATOM 585 O O . VAL A 1 72 ? 6.276 6.199 -13.845 1.00 90.50 72 VAL A O 1
ATOM 588 N N . LYS A 1 73 ? 6.571 5.746 -16.026 1.00 92.50 73 LYS A N 1
ATOM 589 C CA . LYS A 1 73 ? 5.672 4.599 -16.064 1.00 92.50 73 LYS A CA 1
ATOM 590 C C . LYS A 1 73 ? 6.390 3.390 -16.631 1.00 92.50 73 LYS A C 1
ATOM 592 O O . LYS A 1 73 ? 6.874 3.428 -17.758 1.00 92.50 73 LYS A O 1
ATOM 597 N N . ILE A 1 74 ? 6.408 2.305 -15.875 1.00 90.81 74 ILE A N 1
ATOM 598 C CA . ILE A 1 74 ? 6.851 1.001 -16.353 1.00 90.81 74 ILE A CA 1
ATOM 599 C C . ILE A 1 74 ? 5.637 0.086 -16.344 1.00 90.81 74 ILE A C 1
ATOM 601 O O . ILE A 1 74 ? 4.977 -0.102 -15.327 1.00 90.81 74 ILE A O 1
ATOM 605 N N . GLU A 1 75 ? 5.308 -0.462 -17.499 1.00 90.75 75 GLU A N 1
ATOM 606 C CA . GLU A 1 75 ? 4.150 -1.323 -17.672 1.00 90.75 75 GLU A CA 1
ATOM 607 C C . GLU A 1 75 ? 4.607 -2.649 -18.258 1.00 90.75 75 GLU A C 1
ATOM 609 O O . GLU A 1 75 ? 5.469 -2.670 -19.139 1.00 90.75 75 GLU A O 1
ATOM 614 N N . ASN A 1 76 ? 3.976 -3.747 -17.838 1.00 86.31 76 ASN A N 1
ATOM 615 C CA . ASN A 1 76 ? 4.106 -5.019 -18.527 1.00 86.31 76 ASN A CA 1
ATOM 616 C C . ASN A 1 76 ? 5.584 -5.478 -18.540 1.00 86.31 76 ASN A C 1
ATOM 618 O O . ASN A 1 76 ? 6.213 -5.631 -19.590 1.00 86.31 76 ASN A O 1
ATOM 622 N N . TYR A 1 77 ? 6.168 -5.624 -17.347 1.00 85.88 77 TYR A N 1
ATOM 623 C CA . TYR A 1 77 ? 7.598 -5.888 -17.169 1.00 85.88 77 TYR A CA 1
ATOM 624 C C . TYR A 1 77 ? 7.833 -7.166 -16.363 1.00 85.88 77 TYR A C 1
ATOM 626 O O . TYR A 1 77 ? 7.355 -7.297 -15.239 1.00 85.88 77 TYR A O 1
ATOM 634 N N . CYS A 1 78 ? 8.622 -8.092 -16.906 1.00 85.19 78 CYS A N 1
ATOM 635 C CA . CYS A 1 78 ? 9.099 -9.267 -16.179 1.00 85.19 78 CYS A CA 1
ATOM 636 C C . CYS A 1 78 ? 10.622 -9.251 -16.110 1.00 85.19 78 CYS A C 1
ATOM 638 O O . CYS A 1 78 ? 11.293 -9.227 -17.138 1.00 85.19 78 CYS A O 1
ATOM 640 N N . GLY A 1 79 ? 11.176 -9.267 -14.904 1.00 81.88 79 GLY A N 1
ATOM 641 C CA . GLY A 1 79 ? 12.617 -9.187 -14.690 1.00 81.88 79 GLY A CA 1
ATOM 642 C C . GLY A 1 79 ? 12.954 -8.436 -13.414 1.00 81.88 79 GLY A C 1
ATOM 643 O O . GLY A 1 79 ? 12.068 -7.924 -12.736 1.00 81.88 79 GLY A O 1
ATOM 644 N N . SER A 1 80 ? 14.240 -8.326 -13.102 1.00 80.75 80 SER A N 1
ATOM 645 C CA . SER A 1 80 ? 14.687 -7.433 -12.032 1.00 80.75 80 SER A CA 1
ATOM 646 C C . SER A 1 80 ? 14.723 -5.988 -12.536 1.00 80.75 80 SER A C 1
ATOM 648 O O . SER A 1 80 ? 15.101 -5.740 -13.683 1.00 80.75 80 SER A O 1
ATOM 650 N N . LEU A 1 81 ? 14.346 -5.028 -11.692 1.00 80.12 81 LEU A N 1
ATOM 651 C CA . LEU A 1 81 ? 14.518 -3.596 -11.953 1.00 80.12 81 LEU A CA 1
ATOM 652 C C . LEU A 1 81 ? 15.753 -3.080 -11.214 1.00 80.12 81 LEU A C 1
ATOM 654 O O . LEU A 1 81 ? 15.972 -3.410 -10.050 1.00 80.12 81 LEU A O 1
ATOM 658 N N . SER A 1 82 ? 16.567 -2.271 -11.890 1.00 73.31 82 SER A N 1
ATOM 659 C CA . SER A 1 82 ? 17.661 -1.551 -11.238 1.00 73.31 82 SER A CA 1
ATOM 660 C C . SER A 1 82 ? 17.114 -0.400 -10.395 1.00 73.31 82 SER A C 1
ATOM 662 O O . SER A 1 82 ? 16.131 0.229 -10.786 1.00 73.31 82 SER A O 1
ATOM 664 N N . ASN A 1 83 ? 17.796 -0.069 -9.295 1.00 72.31 83 ASN A N 1
ATOM 665 C CA . ASN A 1 83 ? 17.480 1.126 -8.514 1.00 72.31 83 ASN A CA 1
ATOM 666 C C . ASN A 1 83 ? 17.494 2.370 -9.404 1.00 72.31 83 ASN A C 1
ATOM 668 O O . ASN A 1 83 ? 18.490 2.662 -10.072 1.00 72.31 83 ASN A O 1
ATOM 672 N N . LEU A 1 84 ? 16.397 3.116 -9.369 1.00 68.31 84 LEU A N 1
ATOM 673 C CA . LEU A 1 84 ? 16.275 4.401 -10.031 1.00 68.31 84 LEU A CA 1
ATOM 674 C C . LEU A 1 84 ? 16.683 5.474 -9.030 1.00 68.31 84 LEU A C 1
ATOM 676 O O . LEU A 1 84 ? 15.884 5.927 -8.220 1.00 68.31 84 LEU A O 1
ATOM 680 N N . ARG A 1 85 ? 17.953 5.883 -9.088 1.00 62.25 85 ARG A N 1
ATOM 681 C CA . ARG A 1 85 ? 18.469 7.012 -8.288 1.00 62.25 85 ARG A CA 1
ATOM 682 C C . ARG A 1 85 ? 18.033 8.383 -8.824 1.00 62.25 85 ARG A C 1
ATOM 684 O O . ARG A 1 85 ? 18.438 9.411 -8.294 1.00 62.25 85 ARG A O 1
ATOM 691 N N . SER A 1 86 ? 17.254 8.383 -9.897 1.00 61.50 86 SER A N 1
ATOM 692 C CA . SER A 1 86 ? 16.656 9.545 -10.536 1.00 61.50 86 SER A CA 1
ATOM 693 C C . SER A 1 86 ? 15.683 10.265 -9.605 1.00 61.50 86 SER A C 1
ATOM 695 O O . SER A 1 86 ? 14.881 9.614 -8.939 1.00 61.50 86 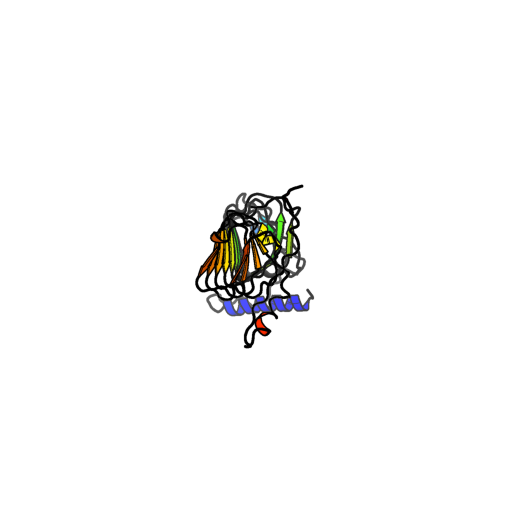SER A O 1
ATOM 697 N N . VAL A 1 87 ? 15.693 11.600 -9.613 1.00 67.06 87 VAL A N 1
ATOM 698 C CA . VAL A 1 87 ? 14.662 12.403 -8.941 1.00 67.06 87 VAL A CA 1
ATOM 699 C C . VAL A 1 87 ? 13.447 12.499 -9.865 1.00 67.06 87 VAL A C 1
ATOM 701 O O . VAL A 1 87 ? 13.469 13.206 -10.876 1.00 67.06 87 VAL A O 1
ATOM 704 N N . VAL A 1 88 ? 12.386 11.763 -9.534 1.00 80.69 88 VAL A N 1
ATOM 705 C CA . VAL A 1 88 ? 11.076 11.915 -10.172 1.00 80.69 88 VAL A CA 1
ATOM 706 C C . VAL A 1 88 ? 10.295 12.939 -9.358 1.00 80.69 88 VAL A C 1
ATOM 708 O O . VAL A 1 88 ? 9.921 12.680 -8.224 1.00 80.69 88 VAL A O 1
ATOM 711 N N . CYS A 1 89 ? 10.033 14.115 -9.916 1.00 82.62 89 CYS A N 1
ATOM 712 C CA . CYS A 1 89 ? 9.312 15.180 -9.214 1.00 82.62 89 CYS A CA 1
ATOM 713 C C . CYS A 1 89 ? 7.792 14.961 -9.171 1.00 82.62 89 CYS A C 1
ATOM 715 O O . CYS A 1 89 ? 7.104 15.649 -8.421 1.00 82.62 89 CYS A O 1
ATOM 717 N N . GLY A 1 90 ? 7.254 14.039 -9.976 1.00 85.94 90 GLY A N 1
ATOM 718 C CA . GLY A 1 90 ? 5.822 13.738 -10.019 1.00 85.94 90 GLY A CA 1
ATOM 719 C C . GLY A 1 90 ? 5.500 12.301 -9.631 1.00 85.94 90 GLY A C 1
ATOM 720 O O . GLY A 1 90 ? 5.500 11.961 -8.450 1.00 85.94 90 GLY A O 1
ATOM 721 N N . THR A 1 91 ? 5.134 11.472 -10.610 1.00 92.56 91 THR A N 1
ATOM 722 C CA . THR A 1 91 ? 4.595 10.124 -10.348 1.00 92.56 91 THR A CA 1
ATOM 723 C C . THR A 1 91 ? 5.483 9.028 -10.911 1.00 92.56 91 THR A C 1
ATOM 725 O O . THR A 1 91 ? 5.869 9.078 -12.080 1.00 92.56 91 THR A O 1
ATOM 728 N N . TYR A 1 92 ? 5.740 8.012 -10.094 1.00 92.88 92 TYR A N 1
ATOM 729 C CA . TYR A 1 92 ? 6.259 6.723 -10.524 1.00 92.88 92 TYR A CA 1
ATOM 730 C C . TYR A 1 92 ? 5.130 5.687 -10.514 1.00 92.88 92 TYR A C 1
ATOM 732 O O . TYR A 1 92 ? 4.532 5.430 -9.471 1.00 92.88 92 TYR A O 1
ATOM 740 N N . GLU A 1 93 ? 4.836 5.081 -11.662 1.00 95.38 93 GLU A N 1
ATOM 741 C CA . GLU A 1 93 ? 3.817 4.037 -11.794 1.00 95.38 93 GLU A CA 1
ATOM 742 C C . GLU A 1 93 ? 4.437 2.738 -12.326 1.00 95.38 93 GLU A C 1
ATOM 744 O O . GLU A 1 93 ? 5.072 2.726 -13.382 1.00 95.38 93 GLU A O 1
ATOM 749 N N . LEU A 1 94 ? 4.206 1.630 -11.619 1.00 94.25 94 LEU A N 1
ATOM 750 C CA . LEU A 1 94 ? 4.561 0.281 -12.051 1.00 94.25 94 LEU A CA 1
ATOM 751 C C . LEU A 1 94 ? 3.287 -0.556 -12.204 1.00 94.25 94 LEU A C 1
ATOM 753 O O . LEU A 1 94 ? 2.519 -0.713 -11.253 1.00 94.25 94 LEU A O 1
ATOM 757 N N . VAL A 1 95 ? 3.055 -1.082 -13.406 1.00 95.31 95 VAL A N 1
ATOM 758 C CA . VAL A 1 95 ? 1.833 -1.819 -13.755 1.00 95.31 95 VAL A CA 1
ATOM 759 C C . VAL A 1 95 ? 2.187 -3.182 -14.327 1.00 95.31 95 VAL A C 1
ATOM 761 O O . VAL A 1 95 ? 2.987 -3.258 -15.256 1.00 95.31 95 VAL A O 1
ATOM 764 N N . ASN A 1 96 ? 1.549 -4.247 -13.838 1.00 92.69 96 ASN A N 1
ATOM 765 C CA . ASN A 1 96 ? 1.755 -5.616 -14.322 1.00 92.69 96 ASN A CA 1
ATOM 766 C C . ASN A 1 96 ? 3.246 -6.003 -14.330 1.00 92.69 96 ASN A C 1
ATOM 768 O O . ASN A 1 96 ? 3.835 -6.315 -15.371 1.00 92.69 96 ASN A O 1
ATOM 772 N N . TYR A 1 97 ? 3.865 -5.884 -13.157 1.00 90.44 97 TYR A N 1
ATOM 773 C CA . TYR A 1 97 ? 5.272 -6.192 -12.934 1.00 90.44 97 TYR A CA 1
ATOM 774 C C . TYR A 1 97 ? 5.432 -7.536 -12.242 1.00 90.44 97 TYR A C 1
ATOM 776 O O . TYR A 1 97 ? 4.742 -7.813 -11.266 1.00 90.44 97 TYR A O 1
ATOM 784 N N . ILE A 1 98 ? 6.385 -8.341 -12.701 1.00 87.75 98 ILE A N 1
ATOM 785 C CA . ILE A 1 98 ? 6.726 -9.614 -12.069 1.00 87.75 98 ILE A CA 1
ATOM 786 C C . ILE A 1 98 ? 8.230 -9.663 -11.838 1.00 87.75 98 ILE A C 1
ATOM 788 O O . ILE A 1 98 ? 9.010 -9.648 -12.797 1.00 87.75 98 ILE A O 1
ATOM 792 N N . ASN A 1 99 ? 8.632 -9.781 -10.574 1.00 83.69 99 ASN A N 1
ATOM 793 C CA . ASN A 1 99 ? 10.023 -10.022 -10.224 1.00 83.69 99 ASN A CA 1
ATOM 794 C C . ASN A 1 99 ? 10.313 -11.534 -10.149 1.00 83.69 99 ASN A C 1
ATOM 796 O O . ASN A 1 99 ? 9.854 -12.201 -9.225 1.00 83.69 99 ASN A O 1
ATOM 800 N N . PRO A 1 100 ? 11.113 -12.105 -11.063 1.00 73.69 100 PRO A N 1
ATOM 801 C CA . PRO A 1 100 ? 11.440 -13.530 -11.037 1.00 73.69 100 PRO A CA 1
ATOM 802 C C . PRO A 1 100 ? 12.420 -13.913 -9.913 1.00 73.69 100 PRO A C 1
ATOM 804 O O . PRO A 1 100 ? 12.584 -15.099 -9.623 1.00 73.69 100 PRO A O 1
ATOM 807 N N . THR A 1 101 ? 13.077 -12.929 -9.286 1.00 72.06 101 THR A N 1
ATOM 808 C CA . THR A 1 101 ? 13.999 -13.135 -8.162 1.00 72.06 101 THR A CA 1
ATOM 809 C C . THR A 1 101 ? 13.479 -12.377 -6.932 1.00 72.06 101 THR A C 1
ATOM 811 O O . THR A 1 101 ? 13.781 -11.190 -6.772 1.00 72.06 101 THR A O 1
ATOM 814 N N . PRO A 1 102 ? 12.697 -13.038 -6.056 1.00 63.22 102 PRO A N 1
ATOM 815 C CA . PRO A 1 102 ? 12.138 -12.416 -4.858 1.00 63.22 102 PRO A CA 1
ATOM 816 C C . PRO A 1 102 ? 13.226 -11.825 -3.952 1.00 63.22 102 PRO A C 1
ATOM 818 O O . PRO A 1 102 ? 14.301 -12.406 -3.801 1.00 63.22 102 PRO A O 1
ATOM 821 N N . GLY A 1 103 ? 12.939 -10.680 -3.328 1.00 58.47 103 GLY A N 1
ATOM 822 C CA . GLY A 1 103 ? 13.801 -10.064 -2.308 1.00 58.47 103 GLY A CA 1
ATOM 823 C C . GLY A 1 103 ? 14.709 -8.926 -2.787 1.00 58.47 103 GLY A C 1
ATOM 824 O O . GLY A 1 103 ? 15.340 -8.272 -1.960 1.00 58.47 103 GLY A O 1
ATOM 825 N N . GLY A 1 104 ? 14.753 -8.634 -4.090 1.00 68.00 104 GLY A N 1
ATOM 826 C CA . GLY A 1 104 ? 15.357 -7.394 -4.583 1.00 68.00 104 GLY A CA 1
ATOM 827 C C . GLY A 1 104 ? 14.511 -6.186 -4.176 1.00 68.00 104 GLY A C 1
ATOM 828 O O . GLY A 1 104 ? 13.361 -6.090 -4.597 1.00 68.00 104 GLY A O 1
ATOM 829 N N . LEU A 1 105 ? 15.068 -5.289 -3.360 1.00 74.50 105 LEU A N 1
ATOM 830 C CA . LEU A 1 105 ? 14.424 -4.026 -3.000 1.00 74.50 105 LEU A CA 1
ATOM 831 C C . LEU A 1 105 ? 14.768 -2.966 -4.043 1.00 74.50 105 LEU A C 1
ATOM 833 O O . LEU A 1 105 ? 15.946 -2.677 -4.256 1.00 74.50 105 LEU A O 1
ATOM 837 N N . ILE A 1 106 ? 13.743 -2.383 -4.659 1.00 80.69 106 ILE A N 1
ATOM 838 C CA . ILE A 1 106 ? 13.894 -1.173 -5.458 1.00 80.69 106 ILE A CA 1
ATOM 839 C C . ILE A 1 106 ? 13.782 0.057 -4.554 1.00 80.69 106 ILE A C 1
ATOM 841 O O . ILE A 1 106 ? 12.846 0.177 -3.765 1.00 80.69 106 ILE A O 1
ATOM 845 N N . LEU A 1 107 ? 14.744 0.966 -4.682 1.00 77.69 107 LEU A N 1
ATOM 846 C CA . LEU A 1 107 ? 14.704 2.304 -4.095 1.00 77.69 107 LEU A CA 1
ATOM 847 C C . LEU A 1 107 ? 14.400 3.313 -5.204 1.00 77.69 107 LEU A C 1
ATOM 849 O O . LEU A 1 107 ? 15.064 3.286 -6.248 1.00 77.69 107 LEU A O 1
ATOM 853 N N . LEU A 1 108 ? 13.410 4.183 -4.981 1.00 78.19 108 LEU A N 1
ATOM 854 C CA . LEU A 1 108 ? 13.034 5.229 -5.933 1.00 78.19 108 LEU A CA 1
ATOM 855 C C . LEU A 1 108 ? 12.623 6.528 -5.221 1.00 78.19 108 LEU A C 1
ATOM 857 O O . LEU A 1 108 ? 11.792 6.524 -4.312 1.00 78.19 108 LEU A O 1
ATOM 861 N N . GLY A 1 109 ? 13.166 7.653 -5.686 1.00 78.25 109 GLY A N 1
ATOM 862 C CA . GLY A 1 109 ? 12.792 8.980 -5.204 1.00 78.25 109 GLY A CA 1
ATOM 863 C C . GLY A 1 109 ? 11.653 9.573 -6.035 1.00 78.25 109 GLY A C 1
ATOM 864 O O . GLY A 1 109 ? 11.911 10.154 -7.089 1.00 78.25 109 GLY A O 1
ATOM 865 N N . ALA A 1 110 ? 10.404 9.430 -5.576 1.00 87.31 110 ALA A N 1
ATOM 866 C CA . ALA A 1 110 ? 9.229 10.064 -6.188 1.00 87.31 110 ALA A CA 1
ATOM 867 C C . ALA A 1 110 ? 8.166 10.422 -5.137 1.00 87.31 110 ALA A C 1
ATOM 869 O O . ALA A 1 110 ? 7.886 9.576 -4.286 1.00 87.31 110 ALA A O 1
ATOM 870 N N . PRO A 1 111 ? 7.514 11.599 -5.207 1.00 88.44 111 PRO A N 1
ATOM 871 C CA . PRO A 1 111 ? 6.481 11.976 -4.247 1.00 88.44 111 PRO A CA 1
ATOM 872 C C . PRO A 1 111 ? 5.222 11.125 -4.357 1.00 88.44 111 PRO A C 1
ATOM 874 O O . PRO A 1 111 ? 4.603 10.864 -3.329 1.00 88.44 111 PRO A O 1
ATOM 877 N N . ASN A 1 112 ? 4.873 10.656 -5.558 1.00 93.00 112 ASN A N 1
ATOM 878 C CA . ASN A 1 112 ? 3.716 9.792 -5.776 1.00 93.00 112 ASN A CA 1
ATOM 879 C C . ASN A 1 112 ? 4.162 8.459 -6.376 1.00 93.00 112 ASN A C 1
ATOM 881 O O . ASN A 1 112 ? 4.784 8.434 -7.441 1.00 93.00 112 ASN A O 1
ATOM 885 N N . VAL A 1 113 ? 3.827 7.357 -5.711 1.00 93.81 113 VAL A N 1
ATOM 886 C CA . VAL A 1 113 ? 4.215 6.001 -6.114 1.00 93.81 113 VAL A CA 1
ATOM 887 C C . VAL A 1 113 ? 2.977 5.128 -6.250 1.00 93.81 113 VAL A C 1
ATOM 889 O O . VAL A 1 113 ? 2.177 5.022 -5.326 1.00 93.81 113 VAL A O 1
ATOM 892 N N . ILE A 1 114 ? 2.811 4.487 -7.405 1.00 96.81 114 ILE A N 1
ATOM 893 C CA . ILE A 1 114 ? 1.642 3.660 -7.708 1.00 96.81 114 ILE A CA 1
ATOM 894 C C . ILE A 1 114 ? 2.096 2.285 -8.193 1.00 96.81 114 ILE A C 1
ATOM 896 O O . ILE A 1 114 ? 2.793 2.172 -9.201 1.00 96.81 114 ILE A O 1
ATOM 900 N N . PHE A 1 115 ? 1.640 1.233 -7.521 1.00 96.56 115 PHE A N 1
ATOM 901 C CA . PHE A 1 115 ? 1.856 -0.160 -7.899 1.00 96.56 115 PHE A CA 1
ATOM 902 C C . PHE A 1 115 ? 0.516 -0.830 -8.199 1.00 96.56 115 PHE A C 1
ATOM 904 O O . PHE A 1 115 ? -0.407 -0.777 -7.388 1.00 96.56 115 PHE A O 1
ATOM 911 N N . LYS A 1 116 ? 0.390 -1.448 -9.376 1.00 97.50 116 LYS A N 1
ATOM 912 C CA . LYS A 1 116 ? -0.834 -2.132 -9.816 1.00 97.50 116 LYS A CA 1
ATOM 913 C C . LYS A 1 116 ? -0.490 -3.490 -10.399 1.00 97.50 116 LYS A C 1
ATOM 915 O O . LYS A 1 116 ? 0.241 -3.555 -11.388 1.00 97.50 116 LYS A O 1
ATOM 920 N N . LYS A 1 117 ? -1.078 -4.562 -9.865 1.00 95.75 117 LYS A N 1
ATOM 921 C CA . LYS A 1 117 ? -0.846 -5.935 -10.348 1.00 95.75 117 LYS A CA 1
ATOM 922 C C . LYS A 1 117 ? 0.639 -6.305 -10.353 1.00 95.75 117 LYS A C 1
ATOM 924 O O . LYS A 1 117 ? 1.147 -6.859 -11.325 1.00 95.75 117 LYS A O 1
ATOM 929 N N . CYS A 1 118 ? 1.350 -5.928 -9.298 1.00 92.69 118 CYS A N 1
ATOM 930 C CA . CYS A 1 118 ? 2.762 -6.240 -9.125 1.00 92.69 118 CYS A CA 1
ATOM 931 C C . CYS A 1 118 ? 2.912 -7.524 -8.303 1.00 92.69 118 CYS A C 1
ATOM 933 O O . CYS A 1 118 ? 2.246 -7.681 -7.286 1.00 92.69 118 CYS A O 1
ATOM 935 N N . THR A 1 119 ? 3.797 -8.430 -8.705 1.00 90.25 119 THR A N 1
ATOM 936 C CA . THR A 1 119 ? 4.074 -9.689 -8.001 1.00 90.25 119 THR A CA 1
ATOM 937 C C . THR A 1 119 ? 5.536 -9.742 -7.575 1.00 90.25 119 THR A C 1
ATOM 939 O O . THR A 1 119 ? 6.431 -9.466 -8.380 1.00 90.25 119 THR A O 1
ATOM 942 N N . ASP A 1 120 ? 5.764 -10.101 -6.310 1.00 86.19 120 ASP A N 1
ATOM 943 C CA . ASP A 1 120 ? 7.085 -10.214 -5.679 1.00 86.19 120 ASP A CA 1
ATOM 944 C C . ASP A 1 120 ? 7.924 -8.927 -5.766 1.00 86.19 120 ASP A C 1
ATOM 946 O O . ASP A 1 120 ? 9.158 -8.941 -5.871 1.00 86.19 120 ASP A O 1
ATOM 950 N N . LEU A 1 121 ? 7.247 -7.777 -5.720 1.00 88.38 121 LEU A N 1
ATOM 951 C CA . LEU A 1 121 ? 7.903 -6.477 -5.698 1.00 88.38 121 LEU A CA 1
ATOM 952 C C . LEU A 1 121 ? 8.510 -6.232 -4.316 1.00 88.38 121 LEU A C 1
ATOM 954 O O . LEU A 1 121 ? 7.783 -6.106 -3.340 1.00 88.38 121 LEU A O 1
ATOM 958 N N . GLY A 1 122 ? 9.833 -6.115 -4.231 1.00 87.75 122 GLY A N 1
ATOM 959 C CA . GLY A 1 122 ? 10.484 -5.542 -3.059 1.00 87.75 122 GLY A CA 1
ATOM 960 C C . GLY A 1 122 ? 10.599 -4.033 -3.224 1.00 87.75 122 GLY A C 1
ATOM 961 O O . GLY A 1 122 ? 11.206 -3.584 -4.192 1.00 87.75 122 GLY A O 1
ATOM 962 N N . PHE A 1 123 ? 10.051 -3.249 -2.300 1.00 87.06 123 PHE A N 1
ATOM 963 C CA . PHE A 1 123 ? 10.114 -1.790 -2.349 1.00 87.06 123 PHE A CA 1
ATOM 964 C C . PHE A 1 123 ? 10.659 -1.212 -1.046 1.00 87.06 123 PHE A C 1
ATOM 966 O O . PHE A 1 123 ? 10.231 -1.595 0.043 1.00 87.06 123 PHE A O 1
ATOM 973 N N . MET A 1 124 ? 11.623 -0.302 -1.175 1.00 85.00 124 MET A N 1
ATOM 974 C CA . MET A 1 124 ? 12.182 0.466 -0.072 1.00 85.00 124 MET A CA 1
ATOM 975 C C . MET A 1 124 ? 11.556 1.858 -0.061 1.00 85.00 124 MET A C 1
ATOM 977 O O . MET A 1 124 ? 11.706 2.613 -1.020 1.00 85.00 124 MET A O 1
ATOM 981 N N . LEU A 1 125 ? 10.861 2.166 1.030 1.00 76.69 125 LEU A N 1
ATOM 982 C CA . LEU A 1 125 ? 10.241 3.461 1.282 1.00 76.69 125 LEU A CA 1
ATOM 983 C C . LEU A 1 125 ? 11.329 4.494 1.586 1.00 76.69 125 LEU A C 1
ATOM 985 O O . LEU A 1 125 ? 12.186 4.247 2.435 1.00 76.69 125 LEU A O 1
ATOM 989 N N . ASP A 1 126 ? 11.278 5.632 0.897 1.00 73.56 126 ASP A N 1
ATOM 990 C CA . ASP A 1 126 ? 12.192 6.766 1.044 1.00 73.56 126 ASP A CA 1
ATOM 991 C C . ASP A 1 126 ? 11.434 8.020 1.506 1.00 73.56 126 ASP A C 1
ATOM 993 O O . ASP A 1 126 ? 10.255 8.211 1.215 1.00 73.56 126 ASP A O 1
ATOM 997 N N . SER A 1 127 ? 12.157 8.930 2.154 1.00 69.06 127 SER A N 1
ATOM 998 C CA . SER A 1 127 ? 11.743 10.274 2.570 1.00 69.06 127 SER A CA 1
ATOM 999 C C . SER A 1 127 ? 11.137 11.144 1.460 1.00 69.06 127 SER A C 1
ATOM 1001 O O . SER A 1 127 ? 10.453 12.129 1.751 1.00 69.06 127 SER A O 1
ATOM 1003 N N . ALA A 1 128 ? 11.402 10.812 0.194 1.00 79.19 128 ALA A N 1
ATOM 1004 C CA . ALA A 1 128 ? 10.807 11.471 -0.959 1.00 79.19 128 ALA A CA 1
ATOM 1005 C C . ALA A 1 128 ? 9.358 11.029 -1.214 1.00 79.19 128 ALA A C 1
ATOM 1007 O O . ALA A 1 128 ? 8.629 11.768 -1.870 1.00 79.19 128 ALA A O 1
ATOM 1008 N N . ASN A 1 129 ? 8.938 9.854 -0.732 1.00 86.00 129 ASN A N 1
ATOM 1009 C CA . ASN A 1 129 ? 7.618 9.291 -1.000 1.00 86.00 129 ASN A CA 1
ATOM 1010 C C . ASN A 1 129 ? 6.571 9.893 -0.055 1.00 86.00 129 ASN A C 1
ATOM 1012 O O . ASN A 1 129 ? 6.595 9.657 1.148 1.00 86.00 129 ASN A O 1
ATOM 1016 N N . ARG A 1 130 ? 5.621 10.656 -0.605 1.00 89.19 130 ARG A N 1
ATOM 1017 C CA . ARG A 1 130 ? 4.537 11.284 0.167 1.00 89.19 130 ARG A CA 1
ATOM 1018 C C . ARG A 1 130 ? 3.227 10.522 0.056 1.00 89.19 130 ARG A C 1
ATOM 1020 O O . ARG A 1 130 ? 2.522 10.371 1.045 1.00 89.19 130 ARG A O 1
ATOM 1027 N N . SER A 1 131 ? 2.909 10.043 -1.142 1.00 93.19 131 SER A N 1
ATOM 1028 C CA . SER A 1 131 ? 1.707 9.265 -1.418 1.00 93.19 131 SER A CA 1
ATOM 1029 C C . SER A 1 131 ? 2.074 7.961 -2.100 1.00 93.19 131 SER A C 1
ATOM 1031 O O . SER A 1 131 ? 2.823 7.941 -3.081 1.00 93.19 131 SER A O 1
ATOM 1033 N N . ILE A 1 132 ? 1.550 6.862 -1.568 1.00 94.00 132 ILE A N 1
ATOM 1034 C CA . ILE A 1 132 ? 1.834 5.522 -2.061 1.00 94.00 132 ILE A CA 1
ATOM 1035 C C . ILE A 1 132 ? 0.526 4.768 -2.192 1.00 94.00 132 ILE A C 1
ATOM 1037 O O . ILE A 1 132 ? -0.297 4.759 -1.280 1.00 94.00 132 ILE A O 1
ATOM 1041 N N . SER A 1 133 ? 0.325 4.126 -3.334 1.00 97.25 133 SER A N 1
ATOM 1042 C CA . SER A 1 133 ? -0.865 3.324 -3.580 1.00 97.25 133 SER A CA 1
ATOM 1043 C C . SER A 1 133 ? -0.518 1.976 -4.189 1.00 97.25 133 SER A C 1
ATOM 1045 O O . SER A 1 133 ? 0.210 1.900 -5.178 1.00 97.25 133 SER A O 1
ATOM 1047 N N . MET A 1 134 ? -1.069 0.913 -3.616 1.00 97.06 134 MET A N 1
ATOM 1048 C CA . MET A 1 134 ? -0.808 -0.473 -3.986 1.00 97.06 134 MET A CA 1
ATOM 1049 C C . MET A 1 134 ? -2.137 -1.173 -4.259 1.00 97.06 134 MET A C 1
ATOM 1051 O O . MET A 1 134 ? -3.016 -1.187 -3.401 1.00 97.06 134 MET A O 1
ATOM 1055 N N . TYR A 1 135 ? -2.286 -1.733 -5.458 1.00 97.88 135 TYR A N 1
ATOM 1056 C CA . TYR A 1 135 ? -3.528 -2.354 -5.915 1.00 97.88 135 TYR A CA 1
ATOM 1057 C C . TYR A 1 135 ? -3.264 -3.737 -6.500 1.00 97.88 135 TYR A C 1
ATOM 1059 O O . TYR A 1 135 ? -2.377 -3.886 -7.350 1.00 97.88 135 TYR A O 1
ATOM 1067 N N . ASP A 1 136 ? -4.058 -4.728 -6.097 1.00 96.88 136 ASP A N 1
ATOM 1068 C CA . ASP A 1 136 ? -4.045 -6.088 -6.652 1.00 96.88 136 ASP A CA 1
ATOM 1069 C C . ASP A 1 136 ? -2.631 -6.708 -6.682 1.00 96.88 136 ASP A C 1
ATOM 1071 O O . ASP A 1 136 ? -2.233 -7.319 -7.676 1.00 96.88 136 ASP A O 1
ATOM 1075 N N . SER A 1 137 ? -1.814 -6.452 -5.655 1.00 95.19 137 SER A N 1
ATOM 1076 C CA . SER A 1 137 ? -0.369 -6.720 -5.684 1.00 95.19 137 SER A CA 1
ATOM 1077 C C . SER A 1 137 ? 0.105 -7.648 -4.561 1.00 95.19 137 SER A C 1
ATOM 1079 O O . SER A 1 137 ? -0.569 -7.858 -3.559 1.00 95.19 137 SER A O 1
ATOM 1081 N N . SER A 1 138 ? 1.310 -8.191 -4.716 1.00 92.44 138 SER A N 1
ATOM 1082 C CA . SER A 1 138 ? 2.051 -8.910 -3.681 1.00 92.44 138 SER A CA 1
ATOM 1083 C C . SER A 1 138 ? 3.423 -8.262 -3.523 1.00 92.44 138 SER A C 1
ATOM 1085 O O . SER A 1 138 ? 4.201 -8.191 -4.482 1.00 92.44 138 SER A O 1
ATOM 1087 N N . ILE A 1 139 ? 3.678 -7.705 -2.339 1.00 90.31 139 ILE A N 1
ATOM 1088 C CA . ILE A 1 139 ? 4.766 -6.749 -2.112 1.00 90.31 139 ILE A CA 1
ATOM 1089 C C . ILE A 1 139 ? 5.525 -7.107 -0.831 1.00 90.31 139 ILE A C 1
ATOM 1091 O O . ILE A 1 139 ? 4.941 -7.472 0.184 1.00 90.31 139 ILE A O 1
ATOM 1095 N N . THR A 1 140 ? 6.844 -6.970 -0.866 1.00 88.19 140 THR A N 1
ATOM 1096 C CA . THR A 1 140 ? 7.698 -6.889 0.320 1.00 88.19 140 THR A CA 1
ATOM 1097 C C . THR A 1 140 ? 8.059 -5.430 0.536 1.00 88.19 140 THR A C 1
ATOM 1099 O O . THR A 1 140 ? 8.613 -4.791 -0.360 1.00 88.19 140 THR A O 1
ATOM 1102 N N . LEU A 1 141 ? 7.766 -4.902 1.719 1.00 83.94 141 LEU A N 1
ATOM 1103 C CA . LEU A 1 141 ? 8.055 -3.518 2.066 1.00 83.94 141 LEU A CA 1
ATOM 1104 C C . LEU A 1 141 ? 9.228 -3.435 3.033 1.00 83.94 141 LEU A C 1
ATOM 1106 O O . LEU A 1 141 ? 9.317 -4.182 4.005 1.00 83.94 141 LEU A O 1
ATOM 1110 N N . ASN A 1 142 ? 10.122 -2.490 2.775 1.00 81.12 142 ASN A N 1
ATOM 1111 C CA . ASN A 1 142 ? 11.161 -2.110 3.713 1.00 81.12 142 ASN A CA 1
ATOM 1112 C C . ASN A 1 142 ? 11.061 -0.613 3.998 1.00 81.12 142 ASN A C 1
ATOM 1114 O O . ASN A 1 142 ? 11.031 0.191 3.068 1.00 81.12 142 ASN A O 1
ATOM 1118 N N . PHE A 1 143 ? 10.993 -0.247 5.272 1.00 74.00 143 PHE A N 1
ATOM 1119 C CA . PHE A 1 143 ? 10.914 1.137 5.710 1.00 74.00 143 PHE A CA 1
ATOM 1120 C C . PHE A 1 143 ? 12.307 1.665 6.053 1.00 74.00 143 PHE A C 1
ATOM 1122 O O . PHE A 1 143 ? 12.957 1.159 6.975 1.00 74.00 143 PHE A O 1
ATOM 1129 N N . GLN A 1 144 ? 12.763 2.691 5.333 1.00 69.38 144 GLN A N 1
ATOM 1130 C CA . GLN A 1 144 ? 13.956 3.449 5.695 1.00 69.38 144 GLN A CA 1
ATOM 1131 C C . GLN A 1 144 ? 13.546 4.769 6.367 1.00 69.38 144 GLN A C 1
ATOM 1133 O O . GLN A 1 144 ? 12.595 5.416 5.944 1.00 69.38 144 GLN A O 1
ATOM 1138 N N . ILE A 1 145 ? 14.263 5.135 7.435 1.00 57.34 145 ILE A N 1
ATOM 1139 C CA . ILE A 1 145 ? 14.037 6.337 8.260 1.00 57.34 145 ILE A CA 1
ATOM 1140 C C . ILE A 1 145 ? 13.928 7.590 7.372 1.00 57.34 145 ILE A C 1
ATOM 1142 O O . ILE A 1 145 ? 14.784 7.798 6.506 1.00 57.34 145 ILE A O 1
ATOM 1146 N N . GLY A 1 146 ? 12.905 8.428 7.589 1.00 60.94 146 GLY A N 1
ATOM 1147 C CA . GLY A 1 146 ? 12.627 9.578 6.726 1.00 60.94 146 GLY A CA 1
ATOM 1148 C C . GLY A 1 146 ? 11.444 10.453 7.160 1.00 60.94 146 GLY A C 1
ATOM 1149 O O . GLY A 1 146 ? 10.980 10.397 8.288 1.00 60.94 146 GLY A O 1
ATOM 1150 N N . ASN A 1 147 ? 10.976 11.310 6.246 1.00 60.34 147 ASN A N 1
ATOM 1151 C CA . ASN A 1 147 ? 9.813 12.179 6.465 1.00 60.34 147 ASN A CA 1
ATOM 1152 C C . ASN A 1 147 ? 8.493 11.387 6.497 1.00 60.34 147 ASN A C 1
ATOM 1154 O O . ASN A 1 147 ? 8.410 10.274 5.981 1.00 60.34 147 ASN A O 1
ATOM 1158 N N . LYS A 1 148 ? 7.438 12.017 7.029 1.00 79.25 148 LYS A N 1
ATOM 1159 C CA . LYS A 1 148 ? 6.080 11.457 7.084 1.00 79.25 148 LYS A CA 1
ATOM 1160 C C . LYS A 1 148 ? 5.506 11.188 5.688 1.00 79.25 148 LYS A C 1
ATOM 1162 O O . LYS A 1 148 ? 5.477 12.082 4.841 1.00 79.25 148 LYS A O 1
ATOM 1167 N N . ILE A 1 149 ? 4.974 9.985 5.494 1.00 87.31 149 ILE A N 1
ATOM 1168 C CA . ILE A 1 149 ? 4.130 9.616 4.357 1.00 87.31 149 ILE A CA 1
ATOM 1169 C C . ILE A 1 149 ? 2.736 10.188 4.623 1.00 87.31 149 ILE A C 1
ATOM 1171 O O . ILE A 1 149 ? 2.102 9.861 5.622 1.00 87.31 149 ILE A O 1
ATOM 1175 N N . GLU A 1 150 ? 2.243 11.045 3.738 1.00 91.44 150 GLU A N 1
ATOM 1176 C CA . GLU A 1 150 ? 0.929 11.680 3.872 1.00 91.44 150 GLU A CA 1
ATOM 1177 C C . GLU A 1 150 ? -0.207 10.661 3.685 1.00 91.44 150 GLU A C 1
ATOM 1179 O O . GLU A 1 150 ? -1.209 10.713 4.395 1.00 91.44 150 GLU A O 1
ATOM 1184 N N . MET A 1 151 ? -0.054 9.719 2.747 1.00 94.19 151 MET A N 1
ATOM 1185 C CA . MET A 1 151 ? -1.100 8.744 2.431 1.00 94.19 151 MET A CA 1
ATOM 1186 C C . MET A 1 151 ? -0.532 7.406 1.951 1.00 94.19 151 MET A C 1
ATOM 1188 O O . MET A 1 151 ? 0.248 7.362 0.996 1.00 94.19 151 MET A O 1
ATOM 1192 N N . LEU A 1 152 ? -0.989 6.315 2.565 1.00 94.00 152 LEU A N 1
ATOM 1193 C CA . LEU A 1 152 ? -0.712 4.941 2.152 1.00 94.00 152 LEU A CA 1
ATOM 1194 C C . LEU A 1 152 ? -2.025 4.205 1.854 1.00 94.00 152 LEU A C 1
ATOM 1196 O O . LEU A 1 152 ? -2.830 3.988 2.752 1.00 94.00 152 LEU A O 1
ATOM 1200 N N . ILE A 1 153 ? -2.226 3.803 0.599 1.00 97.50 153 ILE A N 1
ATOM 1201 C CA . ILE A 1 153 ? -3.419 3.076 0.139 1.00 97.50 153 ILE A CA 1
ATOM 1202 C C . ILE A 1 153 ? -3.024 1.656 -0.250 1.00 97.50 153 ILE A C 1
ATOM 1204 O O . ILE A 1 153 ? -2.142 1.467 -1.088 1.00 97.50 153 ILE A O 1
ATOM 1208 N N . ILE A 1 154 ? -3.698 0.660 0.316 1.00 96.75 154 ILE A N 1
ATOM 1209 C CA . ILE A 1 154 ? -3.431 -0.760 0.087 1.00 96.75 154 ILE A CA 1
ATOM 1210 C C . ILE A 1 154 ? -4.766 -1.449 -0.201 1.00 96.75 154 ILE A C 1
ATOM 1212 O O . ILE A 1 154 ? -5.592 -1.597 0.693 1.00 96.75 154 ILE A O 1
ATOM 1216 N N . LYS A 1 155 ? -4.997 -1.864 -1.452 1.00 97.56 155 LYS A N 1
ATOM 1217 C CA . LYS A 1 155 ? -6.245 -2.531 -1.861 1.00 97.56 155 LYS A CA 1
ATOM 1218 C C . LYS A 1 155 ? -5.979 -3.853 -2.558 1.00 97.56 155 LYS A C 1
ATOM 1220 O O . LYS A 1 155 ? -5.106 -3.914 -3.431 1.00 97.56 155 LYS A O 1
ATOM 1225 N N . ASN A 1 156 ? -6.731 -4.896 -2.206 1.00 96.50 156 ASN A N 1
ATOM 1226 C CA . ASN A 1 156 ? -6.560 -6.257 -2.731 1.00 96.50 156 ASN A CA 1
ATOM 1227 C C . ASN A 1 156 ? -5.087 -6.708 -2.761 1.00 96.50 156 ASN A C 1
ATOM 1229 O O . ASN A 1 156 ? -4.638 -7.339 -3.718 1.00 96.50 156 ASN A O 1
ATOM 1233 N N . THR A 1 157 ? -4.295 -6.286 -1.778 1.00 95.00 157 THR A N 1
ATOM 1234 C CA . THR A 1 157 ? -2.839 -6.424 -1.797 1.00 95.00 157 THR A CA 1
ATOM 1235 C C . THR A 1 157 ? -2.372 -7.220 -0.588 1.00 95.00 157 THR A C 1
ATOM 1237 O O . THR A 1 157 ? -2.870 -7.057 0.524 1.00 95.00 157 THR A O 1
ATOM 1240 N N . THR A 1 158 ? -1.386 -8.085 -0.802 1.00 93.12 158 THR A N 1
ATOM 1241 C CA . THR A 1 158 ? -0.695 -8.801 0.271 1.00 93.12 158 THR A CA 1
ATOM 1242 C C . THR A 1 158 ? 0.681 -8.184 0.485 1.00 93.12 158 THR A C 1
ATOM 1244 O O . THR A 1 158 ? 1.498 -8.147 -0.439 1.00 93.12 158 THR A O 1
ATOM 1247 N N . ILE A 1 159 ? 0.958 -7.724 1.704 1.00 90.69 159 ILE A N 1
ATOM 1248 C CA . ILE A 1 159 ? 2.308 -7.346 2.125 1.00 90.69 159 ILE A CA 1
ATOM 1249 C C . ILE A 1 159 ? 2.938 -8.566 2.803 1.00 90.69 159 ILE A C 1
ATOM 1251 O O . ILE A 1 159 ? 2.616 -8.895 3.940 1.00 90.69 159 ILE A O 1
ATOM 1255 N N . ASN A 1 160 ? 3.829 -9.255 2.090 1.00 84.00 160 ASN A N 1
ATOM 1256 C CA . ASN A 1 160 ? 4.392 -10.544 2.514 1.00 84.00 160 ASN A CA 1
ATOM 1257 C C . ASN A 1 160 ? 5.386 -10.409 3.672 1.00 84.00 160 ASN A C 1
ATOM 1259 O O . ASN A 1 160 ? 5.557 -11.324 4.472 1.00 84.00 160 ASN A O 1
ATOM 1263 N N . ASN A 1 161 ? 6.117 -9.297 3.703 1.00 79.94 161 ASN A N 1
ATOM 1264 C CA . ASN A 1 161 ? 7.100 -9.008 4.732 1.00 79.94 161 ASN A CA 1
ATOM 1265 C C . ASN A 1 161 ? 7.234 -7.492 4.876 1.00 79.94 161 ASN A C 1
ATOM 1267 O O . ASN A 1 161 ? 7.213 -6.764 3.878 1.00 79.94 161 ASN A O 1
ATOM 1271 N N . PHE A 1 162 ? 7.373 -7.045 6.118 1.00 77.88 162 PHE A N 1
ATOM 1272 C CA . PHE A 1 162 ? 7.650 -5.667 6.472 1.00 77.88 162 PHE A CA 1
ATOM 1273 C C . PHE A 1 162 ? 8.832 -5.630 7.442 1.00 77.88 162 PHE A C 1
ATOM 1275 O O . PHE A 1 162 ? 8.773 -6.182 8.542 1.00 77.88 162 PHE A O 1
ATOM 1282 N N . SER A 1 163 ? 9.910 -4.968 7.029 1.00 74.00 163 SER A N 1
ATOM 1283 C CA . SER A 1 163 ? 11.103 -4.747 7.851 1.00 74.00 163 SER A CA 1
ATOM 1284 C C . SER A 1 163 ? 11.437 -3.258 7.928 1.00 74.00 163 SER A C 1
ATOM 1286 O O . SER A 1 163 ? 11.172 -2.530 6.979 1.00 74.00 163 SER A O 1
ATOM 1288 N N . GLY A 1 164 ? 12.070 -2.808 9.012 1.00 63.47 164 GLY A N 1
ATOM 1289 C CA . GLY A 1 164 ? 12.579 -1.439 9.139 1.00 63.47 164 GLY A CA 1
ATOM 1290 C C . GLY A 1 164 ? 13.611 -1.324 10.264 1.00 63.47 164 GLY A C 1
ATOM 1291 O O . GLY A 1 164 ? 13.571 -2.091 11.229 1.00 63.47 164 GLY A O 1
ATOM 1292 N N . GLN A 1 165 ? 14.570 -0.402 10.137 1.00 53.94 165 GLN A N 1
ATOM 1293 C CA . GLN A 1 165 ? 15.544 -0.123 11.201 1.00 53.94 165 GLN A CA 1
ATOM 1294 C C . GLN A 1 165 ? 14.898 0.746 12.295 1.00 53.94 165 GLN A C 1
ATOM 1296 O O . GLN A 1 165 ? 14.514 1.877 12.039 1.00 53.94 165 GLN A O 1
ATOM 1301 N N . GLN A 1 166 ? 14.769 0.167 13.496 1.00 49.56 166 GLN A N 1
ATOM 1302 C CA . GLN A 1 166 ? 14.375 0.760 14.789 1.00 49.56 166 GLN A CA 1
ATOM 1303 C C . GLN A 1 166 ? 13.374 1.938 14.769 1.00 49.56 166 GLN A C 1
ATOM 1305 O O . GLN A 1 166 ? 13.732 3.097 14.920 1.00 49.56 166 GLN A O 1
ATOM 1310 N N . PHE A 1 167 ? 12.097 1.557 14.681 1.00 47.78 167 PHE A N 1
ATOM 1311 C CA . PHE A 1 167 ? 10.879 2.055 15.348 1.00 47.78 167 PHE A CA 1
ATOM 1312 C C . PHE A 1 167 ? 10.973 3.211 16.378 1.00 47.78 167 PHE A C 1
ATOM 1314 O O . PHE A 1 167 ? 10.527 3.048 17.515 1.00 47.78 167 PHE A O 1
ATOM 1321 N N . SER A 1 168 ? 11.473 4.394 16.015 1.00 51.09 168 SER A N 1
ATOM 1322 C CA . SER A 1 168 ? 11.240 5.612 16.819 1.00 51.09 168 SER A CA 1
ATOM 1323 C C . SER A 1 168 ? 10.103 6.493 16.303 1.00 51.09 168 SER A C 1
ATOM 1325 O O . SER A 1 168 ? 9.722 7.438 16.986 1.00 51.09 168 SER A O 1
ATOM 1327 N N . GLU A 1 169 ? 9.530 6.201 15.137 1.00 59.78 169 GLU A N 1
ATOM 1328 C CA . GLU A 1 169 ? 8.551 7.088 14.504 1.00 59.78 169 GLU A CA 1
ATOM 1329 C C . GLU A 1 169 ? 7.159 6.458 14.524 1.00 59.78 169 GLU A C 1
ATOM 1331 O O . GLU A 1 169 ? 6.622 6.005 13.512 1.00 59.78 169 GLU A O 1
ATOM 1336 N N . LYS A 1 170 ? 6.546 6.478 15.717 1.00 63.03 170 LYS A N 1
ATOM 1337 C CA . LYS A 1 170 ? 5.094 6.681 15.774 1.00 63.03 170 LYS A CA 1
ATOM 1338 C C . LYS A 1 170 ? 4.817 7.917 14.903 1.00 63.03 170 LYS A C 1
ATOM 1340 O O . LYS A 1 170 ? 5.559 8.892 15.002 1.00 63.03 170 LYS A O 1
ATOM 1345 N N . ASP A 1 171 ? 3.834 7.851 14.013 1.00 70.69 171 ASP A N 1
ATOM 1346 C CA . ASP A 1 171 ? 3.488 8.916 13.056 1.00 70.69 171 ASP A CA 1
ATOM 1347 C C . ASP A 1 171 ? 4.260 8.966 11.730 1.00 70.69 171 ASP A C 1
ATOM 1349 O O . ASP A 1 171 ? 4.230 9.999 11.052 1.00 70.69 171 ASP A O 1
ATOM 1353 N N . ALA A 1 172 ? 4.892 7.868 11.316 1.00 80.81 172 ALA A N 1
ATOM 1354 C CA . ALA A 1 172 ? 5.510 7.768 9.993 1.00 80.81 172 ALA A CA 1
ATOM 1355 C C . ALA A 1 172 ? 4.493 7.856 8.836 1.00 80.81 172 ALA A C 1
ATOM 1357 O O . ALA A 1 172 ? 4.846 8.292 7.742 1.00 80.81 172 ALA A O 1
ATOM 1358 N N . VAL A 1 173 ? 3.234 7.468 9.067 1.00 88.88 173 VAL A N 1
ATOM 1359 C CA . VAL A 1 173 ? 2.138 7.563 8.096 1.00 88.88 173 VAL A CA 1
ATOM 1360 C C . VAL A 1 173 ? 1.023 8.426 8.681 1.00 88.88 173 VAL A C 1
ATOM 1362 O O . VAL A 1 173 ? 0.512 8.146 9.761 1.00 88.88 173 VAL A O 1
ATOM 1365 N N . VAL A 1 174 ? 0.619 9.475 7.973 1.00 91.94 174 VAL A N 1
ATOM 1366 C CA . VAL A 1 174 ? -0.470 10.359 8.408 1.00 91.94 174 VAL A CA 1
ATOM 1367 C C . VAL A 1 174 ? -1.809 9.647 8.228 1.00 91.94 174 VAL A C 1
ATOM 1369 O O . VAL A 1 174 ? -2.548 9.469 9.197 1.00 91.94 174 VAL A O 1
ATOM 1372 N N . LYS A 1 175 ? -2.086 9.169 7.009 1.00 95.56 175 LYS A N 1
ATOM 1373 C CA . LYS A 1 175 ? -3.324 8.459 6.670 1.00 95.56 175 LYS A CA 1
ATOM 1374 C C . LYS A 1 175 ? -3.062 7.112 6.016 1.00 95.56 175 LYS A C 1
ATOM 1376 O O . LYS A 1 175 ? -2.189 6.995 5.154 1.00 95.56 175 LYS A O 1
ATOM 1381 N N . MET A 1 176 ? -3.836 6.107 6.407 1.00 95.44 176 MET A N 1
ATOM 1382 C CA . MET A 1 176 ? -3.748 4.756 5.866 1.00 95.44 176 MET A CA 1
ATOM 1383 C C . MET A 1 176 ? -5.136 4.230 5.492 1.00 95.44 176 MET A C 1
ATOM 1385 O O . MET A 1 176 ? -6.050 4.264 6.310 1.00 95.44 176 MET A O 1
ATOM 1389 N N . GLU A 1 177 ? -5.278 3.724 4.269 1.00 97.88 177 GLU A N 1
ATOM 1390 C CA . GLU A 1 177 ? -6.494 3.069 3.779 1.00 97.88 177 GLU A CA 1
ATOM 1391 C C . GLU A 1 177 ? -6.167 1.635 3.363 1.00 97.88 177 GLU A C 1
ATOM 1393 O O . GLU A 1 177 ? -5.306 1.409 2.508 1.00 97.88 177 GLU A O 1
ATOM 1398 N N . ILE A 1 178 ? -6.859 0.670 3.963 1.00 96.44 178 ILE A N 1
ATOM 1399 C CA . ILE A 1 178 ? -6.665 -0.758 3.734 1.00 96.44 178 ILE A CA 1
ATOM 1400 C C . ILE A 1 178 ? -8.003 -1.357 3.315 1.00 96.44 178 ILE A C 1
ATOM 1402 O O . ILE A 1 178 ? -8.972 -1.300 4.062 1.00 96.44 178 ILE A O 1
ATOM 1406 N N . ASP A 1 179 ? -8.057 -1.964 2.136 1.00 97.06 179 ASP A N 1
ATOM 1407 C CA . ASP A 1 179 ? -9.275 -2.584 1.609 1.00 97.06 179 ASP A CA 1
ATOM 1408 C C . ASP A 1 179 ? -8.985 -4.005 1.130 1.00 97.06 179 ASP A C 1
ATOM 1410 O O . ASP A 1 179 ? -8.100 -4.209 0.289 1.00 97.06 179 ASP A O 1
ATOM 1414 N N . ASN A 1 180 ? -9.697 -4.992 1.682 1.00 95.25 180 ASN A N 1
ATOM 1415 C CA . ASN A 1 180 ? -9.590 -6.410 1.313 1.00 95.25 180 ASN A CA 1
ATOM 1416 C C . ASN A 1 180 ? -8.125 -6.881 1.142 1.00 95.25 180 ASN A C 1
ATOM 1418 O O . ASN A 1 180 ? -7.738 -7.478 0.135 1.00 95.25 180 ASN A O 1
ATOM 1422 N N . SER A 1 181 ? -7.265 -6.512 2.093 1.00 93.50 181 SER A N 1
ATOM 1423 C CA . SER A 1 181 ? -5.810 -6.675 2.003 1.00 93.50 181 SER A CA 1
ATOM 1424 C C . SER A 1 181 ? -5.258 -7.381 3.236 1.00 93.50 181 SER A C 1
ATOM 1426 O O . SER A 1 181 ? -5.851 -7.333 4.310 1.00 93.50 181 SER A O 1
ATOM 1428 N N . HIS A 1 182 ? -4.106 -8.034 3.087 1.00 89.81 182 HIS A N 1
ATOM 1429 C CA . HIS A 1 182 ? -3.414 -8.701 4.191 1.00 89.81 182 HIS A CA 1
ATOM 1430 C C . HIS A 1 182 ? -2.076 -8.016 4.447 1.00 89.81 182 HIS A C 1
ATOM 1432 O O . HIS A 1 182 ? -1.213 -7.997 3.562 1.00 89.81 182 HIS A O 1
ATOM 1438 N N . ILE A 1 183 ? -1.911 -7.443 5.641 1.00 88.62 183 ILE A N 1
ATOM 1439 C CA . ILE A 1 183 ? -0.734 -6.650 6.001 1.00 88.62 183 ILE A CA 1
ATOM 1440 C C . ILE A 1 183 ? -0.151 -7.073 7.361 1.00 88.62 183 ILE A C 1
ATOM 1442 O O . ILE A 1 183 ? -0.895 -7.528 8.230 1.00 88.62 183 ILE A O 1
ATOM 1446 N N . PRO A 1 184 ? 1.164 -6.901 7.586 1.00 87.06 184 PRO A N 1
ATOM 1447 C CA . PRO A 1 184 ? 1.787 -7.155 8.882 1.00 87.06 184 PRO A CA 1
ATOM 1448 C C . PRO A 1 184 ? 1.259 -6.239 9.998 1.00 87.06 184 PRO A C 1
ATOM 1450 O O . PRO A 1 184 ? 1.116 -5.032 9.801 1.00 87.06 184 PRO A O 1
ATOM 1453 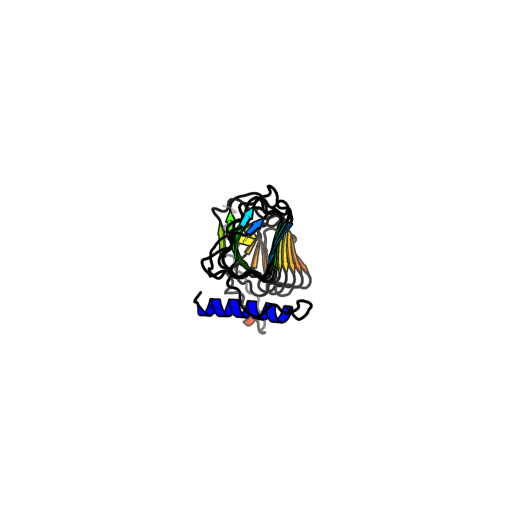N N . GLN A 1 185 ? 1.061 -6.794 11.202 1.00 82.62 185 GLN A N 1
ATOM 1454 C CA . GLN A 1 185 ? 0.524 -6.076 12.374 1.00 82.62 185 GLN A CA 1
ATOM 1455 C C . GLN A 1 185 ? 1.283 -4.786 12.722 1.00 82.62 185 GLN A C 1
ATOM 1457 O O . GLN A 1 185 ? 0.714 -3.807 13.197 1.00 82.62 185 GLN A O 1
ATOM 1462 N N . ASN A 1 186 ? 2.599 -4.779 12.533 1.00 81.19 186 ASN A N 1
ATOM 1463 C CA . ASN A 1 186 ? 3.431 -3.643 12.908 1.00 81.19 186 ASN A CA 1
ATOM 1464 C C . ASN A 1 186 ? 3.229 -2.423 11.996 1.00 81.19 186 ASN A C 1
ATOM 1466 O O . ASN A 1 186 ? 3.562 -1.314 12.413 1.00 81.19 186 ASN A O 1
ATOM 1470 N N . LEU A 1 187 ? 2.636 -2.586 10.810 1.00 86.56 187 LEU A N 1
ATOM 1471 C CA . LEU A 1 187 ? 2.343 -1.471 9.909 1.00 86.56 187 LEU A CA 1
ATOM 1472 C C . LEU A 1 187 ? 1.248 -0.545 10.473 1.00 86.56 187 LEU A C 1
ATOM 1474 O O . LEU A 1 187 ? 1.335 0.670 10.310 1.00 86.56 187 LEU A O 1
ATOM 1478 N N . TYR A 1 188 ? 0.278 -1.099 11.210 1.00 87.88 188 TYR A N 1
ATOM 1479 C CA . TYR A 1 188 ? -0.808 -0.349 11.859 1.00 87.88 188 TYR A CA 1
ATOM 1480 C C . TYR A 1 188 ? -0.305 0.721 12.831 1.00 87.88 188 TYR A C 1
ATOM 1482 O O . TYR A 1 188 ? -0.856 1.820 12.911 1.00 87.88 188 TYR A O 1
ATOM 1490 N N . SER A 1 189 ? 0.789 0.420 13.533 1.00 86.19 189 SER A N 1
ATOM 1491 C CA . SER A 1 189 ? 1.383 1.323 14.522 1.00 86.19 189 SER A CA 1
ATOM 1492 C C . SER A 1 189 ? 1.997 2.589 13.910 1.00 86.19 189 SER A C 1
ATOM 1494 O O . SER A 1 189 ? 2.253 3.551 14.635 1.00 86.19 189 SER A O 1
ATOM 1496 N N . LEU A 1 190 ? 2.219 2.611 12.591 1.00 85.94 190 LEU A N 1
ATOM 1497 C CA . LEU A 1 190 ? 2.801 3.754 11.887 1.00 85.94 190 LEU A CA 1
ATOM 1498 C C . LEU A 1 190 ? 1.787 4.870 11.616 1.00 85.94 190 LEU A C 1
ATOM 1500 O O . LEU A 1 190 ? 2.202 6.004 11.379 1.00 85.94 190 LEU A O 1
ATOM 1504 N N . CYS A 1 191 ? 0.487 4.554 11.619 1.00 90.06 191 CYS A N 1
ATOM 1505 C CA . CYS A 1 191 ? -0.574 5.508 11.308 1.00 90.06 191 CYS A CA 1
ATOM 1506 C C . CYS A 1 191 ? -0.878 6.426 12.501 1.00 90.06 191 CYS A C 1
ATOM 1508 O O . CYS A 1 191 ? -1.098 5.927 13.606 1.00 90.06 191 CYS A O 1
ATOM 1510 N N . SER A 1 192 ? -0.917 7.745 12.283 1.00 90.31 192 SER A N 1
ATOM 1511 C CA . SER A 1 192 ? -1.125 8.738 13.351 1.00 90.31 192 SER A CA 1
ATOM 1512 C C . SER A 1 192 ? -2.440 9.499 13.307 1.00 90.31 192 SER A C 1
ATOM 1514 O O . SER A 1 192 ? -3.017 9.744 14.364 1.00 90.31 192 SER A O 1
ATOM 1516 N N . GLU A 1 193 ? -2.949 9.876 12.136 1.00 93.75 193 GLU A N 1
ATOM 1517 C CA . GLU A 1 193 ? -4.183 10.664 12.060 1.00 93.75 193 GLU A CA 1
ATOM 1518 C C . GLU A 1 193 ? -5.396 9.786 11.773 1.00 93.75 193 GLU A C 1
ATOM 1520 O O . GLU A 1 193 ? -6.325 9.758 12.578 1.00 93.75 193 GLU A O 1
ATOM 1525 N N . GLU A 1 194 ? -5.402 9.064 10.653 1.00 96.44 194 GLU A N 1
ATOM 1526 C CA . GLU A 1 194 ? -6.606 8.391 10.155 1.00 96.44 194 GLU A CA 1
ATOM 1527 C C . GLU A 1 194 ? -6.291 7.022 9.548 1.00 96.44 194 GLU A C 1
ATOM 1529 O O . GLU A 1 194 ? -5.587 6.924 8.542 1.00 96.44 194 GLU A O 1
ATOM 1534 N N . LEU A 1 195 ? -6.856 5.976 10.150 1.00 96.62 195 LEU A N 1
ATOM 1535 C CA . LEU A 1 195 ? -6.850 4.606 9.650 1.00 96.62 195 LEU A CA 1
ATOM 1536 C C . LEU A 1 195 ? -8.257 4.240 9.172 1.00 96.62 195 LEU A C 1
ATOM 1538 O O . LEU A 1 195 ? -9.209 4.311 9.949 1.00 96.62 195 LEU A O 1
ATOM 1542 N N . ILE A 1 196 ? -8.379 3.819 7.917 1.00 97.69 196 ILE A N 1
ATOM 1543 C CA . ILE A 1 196 ? -9.613 3.278 7.343 1.00 97.69 196 ILE A CA 1
ATOM 1544 C C . ILE A 1 196 ? -9.346 1.836 6.924 1.00 97.69 196 ILE A C 1
ATOM 1546 O O . ILE A 1 196 ? -8.453 1.578 6.118 1.00 97.69 196 ILE A O 1
ATOM 1550 N N . GLU A 1 197 ? -10.128 0.907 7.457 1.00 95.50 197 GLU A N 1
ATOM 1551 C CA . GLU A 1 197 ? -10.145 -0.492 7.052 1.00 95.50 197 GLU A CA 1
ATOM 1552 C C . GLU A 1 197 ? -11.507 -0.858 6.473 1.00 95.50 197 GLU A C 1
ATOM 1554 O O . GLU A 1 197 ? -12.534 -0.624 7.108 1.00 95.50 197 GLU A O 1
ATOM 1559 N N . SER A 1 198 ? -11.515 -1.494 5.306 1.00 96.75 198 SER A N 1
ATOM 1560 C CA . SER A 1 198 ? -12.735 -1.969 4.660 1.00 96.75 198 SER A CA 1
ATOM 1561 C C . SER A 1 198 ? -12.586 -3.427 4.217 1.00 96.75 198 SER A C 1
ATOM 1563 O O . SER A 1 198 ? -11.529 -3.855 3.746 1.00 96.75 198 SER A O 1
ATOM 1565 N N . ASN A 1 199 ? -13.659 -4.210 4.346 1.00 95.56 199 ASN A N 1
ATOM 1566 C CA . ASN A 1 199 ? -13.765 -5.576 3.812 1.00 95.56 199 ASN A CA 1
ATOM 1567 C C . ASN A 1 199 ? -12.673 -6.558 4.306 1.00 95.56 199 ASN A C 1
ATOM 1569 O O . ASN A 1 199 ? -12.230 -7.438 3.564 1.00 95.56 199 ASN A O 1
ATOM 1573 N N . ILE A 1 200 ? -12.226 -6.430 5.557 1.00 90.62 200 ILE A N 1
ATOM 1574 C CA . ILE A 1 200 ? -11.228 -7.324 6.172 1.00 90.62 200 ILE A CA 1
ATOM 1575 C C . ILE A 1 200 ? -11.945 -8.463 6.899 1.00 90.62 200 ILE A C 1
ATOM 1577 O O . ILE A 1 200 ? -12.672 -8.184 7.837 1.00 90.62 200 ILE A O 1
ATOM 1581 N N . THR A 1 201 ? -11.771 -9.733 6.514 1.00 83.31 201 THR A N 1
ATOM 1582 C CA . THR A 1 201 ? -12.646 -10.832 7.006 1.00 83.31 201 THR A CA 1
ATOM 1583 C C . THR A 1 201 ? -11.992 -11.895 7.902 1.00 83.31 201 THR A C 1
ATOM 1585 O O . THR A 1 201 ? -12.706 -12.670 8.544 1.00 83.31 201 THR A O 1
ATOM 1588 N N . ASP A 1 202 ? -10.659 -11.960 7.993 1.00 68.81 202 ASP A N 1
ATOM 1589 C CA . ASP A 1 202 ? -9.967 -13.055 8.706 1.00 68.81 202 ASP A CA 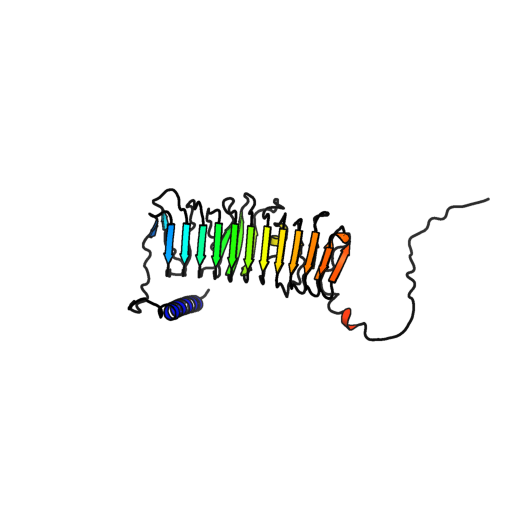1
ATOM 1590 C C . ASP A 1 202 ? -8.692 -12.599 9.436 1.00 68.81 202 ASP A C 1
ATOM 1592 O O . ASP A 1 202 ? -7.621 -13.190 9.299 1.00 68.81 202 ASP A O 1
ATOM 1596 N N . PHE A 1 203 ? -8.782 -11.511 10.206 1.00 67.62 203 PHE A N 1
ATOM 1597 C CA . PHE A 1 203 ? -7.625 -10.961 10.919 1.00 67.62 203 PHE A CA 1
ATOM 1598 C C . PHE A 1 203 ? -7.624 -11.332 12.409 1.00 67.62 203 PHE A C 1
ATOM 1600 O O . PHE A 1 203 ? -8.005 -10.543 13.262 1.00 67.62 203 PHE A O 1
ATOM 1607 N N . LYS A 1 204 ? -7.162 -12.540 12.747 1.00 61.28 204 LYS A N 1
ATOM 1608 C CA . LYS A 1 204 ? -7.201 -13.081 14.130 1.00 61.28 204 LYS A CA 1
ATOM 1609 C C . LYS A 1 204 ? -6.188 -12.470 15.100 1.00 61.28 204 LYS A C 1
ATOM 1611 O O . LYS A 1 204 ? -6.146 -12.822 16.279 1.00 61.28 204 LYS A O 1
ATOM 1616 N N . GLU A 1 205 ? -5.344 -11.598 14.590 1.00 73.19 205 GLU A N 1
ATOM 1617 C CA . GLU A 1 205 ? -4.167 -11.081 15.257 1.00 73.19 205 GLU A CA 1
ATOM 1618 C C . GLU A 1 205 ? -4.433 -9.696 15.866 1.00 73.19 205 GLU A C 1
ATOM 1620 O O . GLU A 1 205 ? -5.149 -8.879 15.292 1.00 73.19 205 GLU A O 1
ATOM 1625 N N . GLN A 1 206 ? -3.867 -9.422 17.046 1.00 81.12 206 GLN A N 1
ATOM 1626 C CA . GLN A 1 206 ? -4.043 -8.137 17.728 1.00 81.12 206 GLN A CA 1
ATOM 1627 C C . GLN A 1 206 ? -3.300 -7.020 16.983 1.00 81.12 206 GLN A C 1
ATOM 1629 O O . GLN A 1 206 ? -2.093 -7.104 16.766 1.00 81.12 206 GLN A O 1
ATOM 1634 N N . GLN A 1 207 ? -4.011 -5.946 16.647 1.00 85.75 207 GLN A N 1
ATOM 1635 C CA . GLN A 1 207 ? -3.468 -4.771 15.969 1.00 85.75 207 GLN A CA 1
ATOM 1636 C C . GLN A 1 207 ? -3.246 -3.638 16.976 1.00 85.75 207 GLN A C 1
ATOM 1638 O O . GLN A 1 207 ? -4.188 -3.198 17.633 1.00 85.75 207 GLN A O 1
ATOM 1643 N N . ASN A 1 208 ? -2.014 -3.141 17.098 1.00 87.31 208 ASN A N 1
ATOM 1644 C CA . ASN A 1 208 ? -1.725 -1.947 17.898 1.00 87.31 208 ASN A CA 1
ATOM 1645 C C . ASN A 1 208 ? -1.847 -0.704 17.013 1.00 87.31 208 ASN A C 1
ATOM 1647 O O . ASN A 1 208 ? -1.096 -0.557 16.046 1.00 87.31 208 ASN A O 1
ATOM 1651 N N . VAL A 1 209 ? -2.792 0.175 17.343 1.00 89.19 209 VAL A N 1
ATOM 1652 C CA . VAL A 1 209 ? -3.164 1.324 16.510 1.00 89.19 209 VAL A CA 1
ATOM 1653 C C . VAL A 1 209 ? -2.911 2.630 17.262 1.00 89.19 209 VAL A C 1
ATOM 1655 O O . VAL A 1 209 ? -3.391 2.822 18.380 1.00 89.19 209 VAL A O 1
ATOM 1658 N N . ASN A 1 210 ? -2.178 3.541 16.616 1.00 88.56 210 ASN A N 1
ATOM 1659 C CA . ASN A 1 210 ? -1.857 4.878 17.135 1.00 88.56 210 ASN A CA 1
ATOM 1660 C C . ASN A 1 210 ? -2.738 5.993 16.549 1.00 88.56 210 ASN A C 1
ATOM 1662 O O . ASN A 1 210 ? -2.684 7.123 17.030 1.00 88.56 210 ASN A O 1
ATOM 1666 N N . ALA A 1 211 ? -3.552 5.686 15.537 1.00 91.44 211 ALA A N 1
ATOM 1667 C CA . ALA A 1 211 ? -4.325 6.677 14.804 1.00 91.44 211 ALA A CA 1
ATOM 1668 C C . ALA A 1 211 ? -5.358 7.394 15.690 1.00 91.44 211 ALA A C 1
ATOM 1670 O O . ALA A 1 211 ? -6.052 6.766 16.496 1.00 91.44 211 ALA A O 1
ATOM 1671 N N . GLN A 1 212 ? -5.502 8.709 15.510 1.00 93.94 212 GLN A N 1
ATOM 1672 C CA . GLN A 1 212 ? -6.522 9.523 16.185 1.00 93.94 212 GLN A CA 1
ATOM 1673 C C . GLN A 1 212 ? -7.946 9.186 15.728 1.00 93.94 212 GLN A C 1
ATOM 1675 O O . GLN A 1 212 ? -8.905 9.370 16.476 1.00 93.94 212 GLN A O 1
ATOM 1680 N N . ARG A 1 213 ? -8.108 8.705 14.497 1.00 96.25 213 ARG A N 1
ATOM 1681 C CA . ARG A 1 213 ? -9.377 8.231 13.955 1.00 96.25 213 ARG A CA 1
ATOM 1682 C C . ARG A 1 213 ? -9.184 6.859 13.344 1.00 96.25 213 ARG A C 1
ATOM 1684 O O . ARG A 1 213 ? -8.269 6.657 12.552 1.00 96.25 213 ARG A O 1
ATOM 1691 N N . VAL A 1 214 ? -10.064 5.938 13.704 1.00 96.88 214 VAL A N 1
ATOM 1692 C CA . VAL A 1 214 ? -10.103 4.584 13.160 1.00 96.88 214 VAL A CA 1
ATOM 1693 C C . VAL A 1 214 ? -11.508 4.331 12.646 1.00 96.88 214 VAL A C 1
ATOM 1695 O O . VAL A 1 214 ? -12.468 4.456 13.404 1.00 96.88 214 VAL A O 1
ATOM 1698 N N . LYS A 1 215 ? -11.637 3.986 11.369 1.00 97.69 215 LYS A N 1
ATOM 1699 C CA . LYS A 1 215 ? -12.897 3.561 10.767 1.00 97.69 215 LYS A CA 1
ATOM 1700 C C . LYS A 1 215 ? -12.747 2.140 10.242 1.00 97.69 215 LYS A C 1
ATOM 1702 O O . LYS A 1 215 ? -11.859 1.892 9.437 1.00 97.69 215 LYS A O 1
ATOM 1707 N N . CYS A 1 216 ? -13.624 1.240 10.664 1.00 96.50 216 CYS A N 1
ATOM 1708 C CA . CYS A 1 216 ? -13.712 -0.112 10.122 1.00 96.50 216 CYS A CA 1
ATOM 1709 C C . CYS A 1 216 ? -15.083 -0.302 9.470 1.00 96.50 216 CYS A C 1
ATOM 1711 O O . CYS A 1 216 ? -16.106 -0.072 10.113 1.00 96.50 216 CYS A O 1
ATOM 1713 N N . GLU A 1 217 ? -15.106 -0.742 8.216 1.00 97.00 217 GLU A N 1
ATOM 1714 C CA . GLU A 1 217 ? -16.315 -0.965 7.424 1.00 97.00 217 GLU A CA 1
ATOM 1715 C C . GLU A 1 217 ? -16.358 -2.408 6.915 1.00 97.00 217 GLU A C 1
ATOM 1717 O O . GLU A 1 217 ? -15.433 -2.882 6.258 1.00 97.00 217 GLU A O 1
ATOM 1722 N N . HIS A 1 218 ? -17.450 -3.125 7.175 1.00 96.19 218 HIS A N 1
ATOM 1723 C CA . HIS A 1 218 ? -17.661 -4.488 6.664 1.00 96.19 218 HIS A CA 1
ATOM 1724 C C . HIS A 1 218 ? -16.555 -5.480 7.090 1.00 96.19 218 HIS A C 1
ATOM 1726 O O . HIS A 1 218 ? -16.279 -6.464 6.399 1.00 96.19 218 HIS A O 1
ATOM 1732 N N . CYS A 1 219 ? -15.893 -5.215 8.218 1.00 93.81 219 CYS A N 1
ATOM 1733 C CA . CYS A 1 219 ? -14.827 -6.069 8.739 1.00 93.81 219 CYS A CA 1
ATOM 1734 C C . CYS A 1 219 ? -15.376 -7.206 9.618 1.00 93.81 219 CYS A C 1
ATOM 1736 O O . CYS A 1 219 ? -16.316 -7.008 10.385 1.00 93.81 219 CYS A O 1
ATOM 1738 N N . GLU A 1 220 ? -14.754 -8.381 9.566 1.00 93.00 220 GLU A N 1
ATOM 1739 C CA . GLU A 1 220 ? -15.026 -9.530 10.423 1.00 93.00 220 GLU A CA 1
ATOM 1740 C C . GLU A 1 220 ? -13.752 -10.000 11.150 1.00 93.00 220 GLU A C 1
ATOM 1742 O O . GLU A 1 220 ? -12.661 -10.008 10.581 1.00 93.00 220 GLU A O 1
ATOM 1747 N N . ASN A 1 221 ? -13.902 -10.431 12.407 1.00 88.75 221 ASN A N 1
ATOM 1748 C CA . ASN A 1 221 ? -12.852 -11.052 13.228 1.00 88.75 221 ASN A CA 1
ATOM 1749 C C . ASN A 1 221 ? -11.671 -10.142 13.619 1.00 88.75 221 ASN A C 1
ATOM 1751 O O . ASN A 1 221 ? -10.641 -10.669 14.018 1.00 88.75 221 ASN A O 1
ATOM 1755 N N . ILE A 1 222 ? -11.797 -8.813 13.548 1.00 88.06 222 ILE A N 1
ATOM 1756 C CA . ILE A 1 222 ? -10.703 -7.880 13.885 1.00 88.06 222 ILE A CA 1
ATOM 1757 C C . ILE A 1 222 ? -10.523 -7.672 15.401 1.00 88.06 222 ILE A C 1
ATOM 1759 O O . ILE A 1 222 ? -11.491 -7.645 16.169 1.00 88.06 222 ILE A O 1
ATOM 1763 N N . VAL A 1 223 ? -9.274 -7.468 15.832 1.00 89.44 223 VAL A N 1
ATOM 1764 C CA . VAL A 1 223 ? -8.906 -7.179 17.228 1.00 89.44 223 VAL A CA 1
ATOM 1765 C C . VAL A 1 223 ? -8.050 -5.915 17.291 1.00 89.44 223 VAL A C 1
ATOM 1767 O O . VAL A 1 223 ? -6.868 -5.941 16.956 1.00 89.44 223 VAL A O 1
ATOM 1770 N N . LEU A 1 224 ? -8.639 -4.815 17.759 1.00 90.12 224 LEU A N 1
ATOM 1771 C CA . LEU A 1 224 ? -8.003 -3.501 17.839 1.00 90.12 224 LEU A CA 1
ATOM 1772 C C . LEU A 1 224 ? -7.553 -3.193 19.268 1.00 90.12 224 LEU A C 1
ATOM 1774 O O . LEU A 1 224 ? -8.349 -3.241 20.204 1.00 90.12 224 LEU A O 1
ATOM 1778 N N . ASN A 1 225 ? -6.291 -2.811 19.432 1.00 90.25 225 ASN A N 1
ATOM 1779 C CA . ASN A 1 225 ? -5.757 -2.220 20.652 1.00 90.25 225 ASN A CA 1
ATOM 1780 C C . ASN A 1 225 ? -5.357 -0.771 20.372 1.00 90.25 225 ASN A C 1
ATOM 1782 O O . ASN A 1 225 ? -4.345 -0.500 19.724 1.00 90.25 225 ASN A O 1
ATOM 1786 N N . ILE A 1 226 ? -6.180 0.153 20.853 1.00 90.38 226 ILE A N 1
ATOM 1787 C CA . ILE A 1 226 ? -6.021 1.585 20.628 1.00 90.38 226 ILE A CA 1
ATOM 1788 C C . ILE A 1 226 ? -5.093 2.158 21.703 1.00 90.38 226 ILE A C 1
ATOM 1790 O O . ILE A 1 226 ? -5.417 2.139 22.894 1.00 90.38 226 ILE A O 1
ATOM 1794 N N . GLU A 1 227 ? -3.928 2.667 21.295 1.00 84.75 227 GLU A N 1
ATOM 1795 C CA . GLU A 1 227 ? -2.924 3.202 22.228 1.00 84.75 227 GLU A CA 1
ATOM 1796 C C . GLU A 1 227 ? -3.241 4.637 22.687 1.00 84.75 227 GLU A C 1
ATOM 1798 O O . GLU A 1 227 ? -2.941 5.013 23.827 1.00 84.75 227 GLU A O 1
ATOM 1803 N N . SER A 1 228 ? -3.843 5.442 21.807 1.00 81.88 228 SER A N 1
ATOM 1804 C CA . SER A 1 228 ? -4.132 6.858 22.052 1.00 81.88 228 SER A CA 1
ATOM 1805 C C . SER A 1 228 ? -5.447 7.053 22.819 1.00 81.88 228 SER A C 1
ATOM 1807 O O . SER A 1 228 ? -6.478 6.462 22.502 1.00 81.88 228 SER A O 1
ATOM 1809 N N . GLU A 1 229 ? -5.420 7.912 23.844 1.00 80.56 229 GLU A N 1
ATOM 1810 C CA . GLU A 1 229 ? -6.589 8.171 24.705 1.00 80.56 229 GLU A CA 1
ATOM 1811 C C . GLU A 1 229 ? -7.652 9.028 24.007 1.00 80.56 229 GLU A C 1
ATOM 1813 O O . GLU A 1 229 ? -8.830 8.960 24.347 1.00 80.56 229 GLU A O 1
ATOM 1818 N N . THR A 1 230 ? -7.239 9.829 23.025 1.00 85.62 230 THR A N 1
ATOM 1819 C CA . THR A 1 230 ? -8.112 10.744 22.276 1.00 85.62 230 THR A CA 1
ATOM 1820 C C . THR A 1 230 ? -8.609 10.137 20.971 1.00 85.62 230 THR A C 1
ATOM 1822 O O . THR A 1 230 ? -9.199 10.840 20.155 1.00 85.62 230 THR A O 1
ATOM 1825 N N . SER A 1 231 ? -8.317 8.860 20.725 1.00 90.56 231 SER A N 1
ATOM 1826 C CA . SER A 1 231 ? -8.702 8.207 19.483 1.00 90.56 231 SER A CA 1
ATOM 1827 C C . SER A 1 231 ? -10.200 7.945 19.437 1.00 90.56 231 SER A C 1
ATOM 1829 O O . SER A 1 231 ? -10.773 7.474 20.416 1.00 90.56 231 SER A O 1
ATOM 1831 N N . HIS A 1 232 ? -10.808 8.204 18.283 1.00 95.19 232 HIS A N 1
ATOM 1832 C CA . HIS A 1 232 ? -12.195 7.871 17.978 1.00 95.19 232 HIS A CA 1
ATOM 1833 C C . HIS A 1 232 ? -12.251 6.655 17.057 1.00 95.19 232 HIS A C 1
ATOM 1835 O O . HIS A 1 232 ? -11.572 6.628 16.030 1.00 95.19 232 HIS A O 1
ATOM 1841 N N . VAL A 1 233 ? -13.070 5.668 17.413 1.00 95.94 233 VAL A N 1
ATOM 1842 C CA . VAL A 1 233 ? -13.242 4.425 16.654 1.00 95.94 233 VAL A CA 1
ATOM 1843 C C . VAL A 1 233 ? -14.671 4.355 16.140 1.00 95.94 233 VAL A C 1
ATOM 1845 O O . VAL A 1 233 ? -15.613 4.483 16.915 1.00 95.94 233 VAL A O 1
ATOM 1848 N N . VAL A 1 234 ? -14.843 4.127 14.844 1.00 97.56 234 VAL A N 1
ATOM 1849 C CA . VAL A 1 234 ? -16.145 3.940 14.201 1.00 97.56 234 VAL A CA 1
ATOM 1850 C C . VAL A 1 234 ? -16.168 2.560 13.558 1.00 97.56 234 VAL A C 1
ATOM 1852 O O . VAL A 1 234 ? -15.333 2.259 12.709 1.00 97.56 234 VAL A O 1
ATOM 1855 N N . LEU A 1 235 ? -17.116 1.721 13.965 1.00 96.62 235 LEU A N 1
ATOM 1856 C CA . LEU A 1 235 ? -17.356 0.401 13.384 1.00 96.62 235 LEU A CA 1
ATOM 1857 C C . LEU A 1 235 ? -18.685 0.429 12.624 1.00 96.62 235 LEU A C 1
ATOM 1859 O O . LEU A 1 235 ? -19.720 0.697 13.235 1.00 96.62 235 LEU A O 1
ATOM 1863 N N . GLU A 1 236 ? -18.668 0.127 11.327 1.00 97.56 236 GLU A N 1
ATOM 1864 C CA . GLU A 1 236 ? -19.847 0.113 10.453 1.00 97.56 236 GLU A CA 1
ATOM 1865 C C . GLU A 1 236 ? -20.012 -1.263 9.792 1.00 97.56 236 GLU A C 1
ATOM 1867 O O . GLU A 1 236 ? -19.153 -1.728 9.042 1.00 97.56 236 GLU A O 1
ATOM 1872 N N . GLN A 1 237 ? -21.141 -1.927 10.049 1.00 96.62 237 GLN A N 1
ATOM 1873 C CA . GLN A 1 237 ? -21.479 -3.248 9.495 1.00 96.62 237 GLN A CA 1
ATOM 1874 C C . GLN A 1 237 ? -20.422 -4.337 9.772 1.00 96.62 237 GLN A C 1
ATOM 1876 O O . GLN A 1 237 ? -20.246 -5.277 8.995 1.00 96.62 237 GLN A O 1
ATOM 1881 N N . CYS A 1 238 ? -19.707 -4.214 10.890 1.00 95.12 238 CYS A N 1
ATOM 1882 C CA . CYS A 1 238 ? -18.663 -5.145 11.299 1.00 95.12 238 CYS A CA 1
ATOM 1883 C C . CYS A 1 238 ? -19.213 -6.335 12.100 1.00 95.12 238 CYS A C 1
ATOM 1885 O O . CYS A 1 238 ? -20.270 -6.250 12.732 1.00 95.12 238 CYS A O 1
ATOM 1887 N N . LYS A 1 239 ? -18.477 -7.451 12.124 1.00 93.44 239 LYS A N 1
ATOM 1888 C CA . LYS A 1 239 ? -18.863 -8.679 12.832 1.00 93.44 239 LYS A CA 1
ATOM 1889 C C . LYS A 1 239 ? -17.718 -9.257 13.666 1.00 93.44 239 LYS A C 1
ATOM 1891 O O . LYS A 1 239 ? -16.591 -9.353 13.198 1.00 93.44 239 LYS A O 1
ATOM 1896 N N . LYS A 1 240 ? -18.007 -9.735 14.882 1.00 91.69 240 LYS A N 1
ATOM 1897 C CA . LYS A 1 240 ? -17.030 -10.432 15.751 1.00 91.69 240 LYS A CA 1
ATOM 1898 C C . LYS A 1 240 ? -15.752 -9.610 15.983 1.00 91.69 240 LYS A C 1
ATOM 1900 O O . LYS A 1 240 ? -14.647 -10.103 15.768 1.00 91.69 240 LYS A O 1
ATOM 1905 N N . CYS A 1 241 ? -15.899 -8.351 16.380 1.00 90.38 241 CYS A N 1
ATOM 1906 C CA . CYS A 1 241 ? -14.764 -7.450 16.586 1.00 90.38 241 CYS A CA 1
ATOM 1907 C C . CYS A 1 241 ? -14.532 -7.184 18.069 1.00 90.38 241 CYS A C 1
ATOM 1909 O O . CYS A 1 241 ? -15.489 -7.014 18.827 1.00 90.38 241 CYS A O 1
ATOM 1911 N N . SER A 1 242 ? -13.267 -7.065 18.456 1.00 90.69 242 SER A N 1
ATOM 1912 C CA . SER A 1 242 ? -12.869 -6.676 19.809 1.00 90.69 242 SER A CA 1
ATOM 1913 C C . SER A 1 242 ? -12.072 -5.378 19.769 1.00 90.69 242 SER A C 1
ATOM 1915 O O . SER A 1 242 ? -11.099 -5.287 19.027 1.00 90.69 242 SER A O 1
ATOM 1917 N N . VAL A 1 243 ? -12.453 -4.388 20.577 1.00 91.12 243 VAL A N 1
ATOM 1918 C CA . VAL A 1 243 ? -11.768 -3.092 20.677 1.00 91.12 243 VAL A CA 1
ATOM 1919 C C . VAL A 1 243 ? -11.365 -2.839 22.124 1.00 91.12 243 VAL A C 1
ATOM 1921 O O . VAL A 1 243 ? -12.220 -2.717 22.997 1.00 91.12 243 VAL A O 1
ATOM 1924 N N . ALA A 1 244 ? -10.064 -2.741 22.384 1.00 89.75 244 ALA A N 1
ATOM 1925 C CA . ALA A 1 244 ? -9.529 -2.241 23.643 1.00 89.75 244 ALA A CA 1
ATOM 1926 C C . ALA A 1 244 ? -9.187 -0.757 23.506 1.00 89.75 244 ALA A C 1
ATOM 1928 O O . ALA A 1 244 ? -8.354 -0.379 22.682 1.00 89.75 244 ALA A O 1
ATOM 1929 N N . ILE A 1 245 ? -9.821 0.080 24.323 1.00 88.12 245 ILE A N 1
ATOM 1930 C CA . ILE A 1 245 ? -9.657 1.535 24.314 1.00 88.12 245 ILE A CA 1
ATOM 1931 C C . ILE A 1 245 ? -9.764 2.074 25.741 1.00 88.12 245 ILE A C 1
ATOM 1933 O O . ILE A 1 245 ? -10.389 1.467 26.601 1.00 88.12 245 ILE A O 1
ATOM 1937 N N . LYS A 1 246 ? -9.116 3.201 26.040 1.00 82.94 246 LYS A N 1
ATOM 1938 C CA . LYS A 1 246 ? -9.168 3.792 27.390 1.00 82.94 246 LYS A CA 1
ATOM 1939 C C . LYS A 1 246 ? -10.491 4.485 27.707 1.00 82.94 246 LYS A C 1
ATOM 1941 O O . LYS A 1 246 ? -10.871 4.530 28.866 1.00 82.94 246 LYS A O 1
ATOM 1946 N N . VAL A 1 247 ? -11.149 5.044 26.694 1.00 83.94 247 VAL A N 1
ATOM 1947 C CA . VAL A 1 247 ? -12.377 5.835 26.831 1.00 83.94 247 VAL A CA 1
ATOM 1948 C C . VAL A 1 247 ? -13.433 5.205 25.932 1.00 83.94 247 VAL A C 1
ATOM 1950 O O . VAL A 1 247 ? -13.384 5.357 24.711 1.00 83.94 247 VAL A O 1
ATOM 1953 N N . ASN A 1 248 ? -14.356 4.447 26.522 1.00 81.38 248 ASN A N 1
ATOM 1954 C CA . ASN A 1 248 ? -15.343 3.666 25.770 1.00 81.38 248 ASN A CA 1
ATOM 1955 C C . ASN A 1 248 ? -16.312 4.554 24.976 1.00 81.38 248 ASN A C 1
ATOM 1957 O O . ASN A 1 248 ? -16.777 4.142 23.915 1.00 81.38 248 ASN A O 1
ATOM 1961 N N . GLU A 1 249 ? -16.592 5.777 25.443 1.00 84.62 249 GLU A N 1
ATOM 1962 C CA . GLU A 1 249 ? -17.462 6.735 24.746 1.00 84.62 249 GLU A CA 1
ATOM 1963 C C . GLU A 1 249 ? -16.917 7.163 23.378 1.00 84.62 249 GLU A C 1
ATOM 1965 O O . GLU A 1 249 ? -17.664 7.682 22.550 1.00 84.62 249 GLU A O 1
ATOM 1970 N N . ASN A 1 250 ? -15.631 6.924 23.110 1.00 90.06 250 ASN A N 1
ATOM 1971 C CA . ASN A 1 250 ? -15.024 7.225 21.820 1.00 90.06 250 ASN A CA 1
ATOM 1972 C C . ASN A 1 250 ? -15.284 6.144 20.757 1.00 90.06 250 ASN A C 1
ATOM 1974 O O . ASN A 1 250 ? -14.788 6.282 19.636 1.00 90.06 250 ASN A O 1
ATOM 1978 N N . VAL A 1 251 ? -16.036 5.086 21.082 1.00 92.81 251 VAL A N 1
ATOM 1979 C CA . VAL A 1 251 ? -16.405 4.026 20.137 1.00 92.81 251 VAL A CA 1
ATOM 1980 C C . VAL A 1 251 ? -17.844 4.210 19.660 1.00 92.81 251 VAL A C 1
ATOM 1982 O O . VAL A 1 251 ? -18.793 4.114 20.435 1.00 92.81 251 VAL A O 1
ATOM 1985 N N . GLN A 1 252 ? -18.009 4.417 18.358 1.00 95.56 252 GLN A N 1
ATOM 1986 C CA . GLN A 1 252 ? -19.293 4.430 17.668 1.00 95.56 252 GLN A CA 1
ATOM 1987 C C . GLN A 1 252 ? -19.502 3.100 16.936 1.00 95.56 252 GLN A C 1
ATOM 1989 O O . GLN A 1 252 ? -18.610 2.616 16.241 1.00 95.56 252 GLN A O 1
ATOM 1994 N N . ILE A 1 253 ? -20.695 2.520 17.074 1.00 95.31 253 ILE A N 1
ATOM 1995 C CA . ILE A 1 253 ? -21.079 1.257 16.437 1.00 95.31 253 ILE A CA 1
ATOM 1996 C C . ILE A 1 253 ? -22.344 1.488 15.609 1.00 95.31 253 ILE A C 1
ATOM 1998 O O . ILE A 1 253 ? -23.351 1.941 16.152 1.00 95.31 253 ILE A O 1
ATOM 2002 N N . ASP A 1 254 ? -22.308 1.130 14.327 1.00 95.19 254 ASP A N 1
ATOM 2003 C CA . ASP A 1 254 ? -23.446 1.207 13.412 1.00 95.19 254 ASP A CA 1
ATOM 2004 C C . ASP A 1 254 ? -23.659 -0.131 12.683 1.00 95.19 254 ASP A C 1
ATOM 2006 O O . ASP A 1 254 ? -22.797 -0.606 11.948 1.00 95.19 254 ASP A O 1
ATOM 2010 N N . ASN A 1 255 ? -24.824 -0.754 12.884 1.00 94.81 255 ASN A N 1
ATOM 2011 C CA . ASN A 1 255 ? -25.227 -2.016 12.245 1.00 94.81 255 ASN A CA 1
ATOM 2012 C C . ASN A 1 255 ? -24.243 -3.199 12.410 1.00 94.81 255 ASN A C 1
ATOM 2014 O O . ASN A 1 255 ? -24.128 -4.038 11.518 1.00 94.81 255 ASN A O 1
ATOM 2018 N N . CYS A 1 256 ? -23.549 -3.298 13.547 1.00 94.19 256 CYS A N 1
ATOM 2019 C CA . CYS A 1 256 ? -22.566 -4.357 13.807 1.00 94.19 256 CYS A CA 1
ATOM 2020 C C . CYS A 1 256 ? -23.119 -5.542 14.625 1.00 94.19 256 CYS A C 1
ATOM 2022 O O . CYS A 1 256 ? -24.069 -5.403 15.394 1.00 94.19 256 CYS A O 1
ATOM 2024 N N . GLU A 1 257 ? -22.459 -6.701 14.533 1.00 92.62 257 GLU A N 1
ATOM 2025 C CA . GLU A 1 257 ? -22.806 -7.928 15.268 1.00 92.62 257 GLU A CA 1
ATOM 2026 C C . GLU A 1 257 ? -21.626 -8.432 16.122 1.00 92.62 257 GLU A C 1
ATOM 2028 O O . GLU A 1 257 ? -20.492 -8.498 15.654 1.00 92.62 257 GLU A O 1
ATOM 2033 N N . ASN A 1 258 ? -21.885 -8.886 17.355 1.00 90.38 258 ASN A N 1
ATOM 2034 C CA . ASN A 1 258 ? -20.871 -9.478 18.248 1.00 90.38 258 ASN A CA 1
ATOM 2035 C C . ASN A 1 258 ? -19.640 -8.575 18.476 1.00 90.38 258 ASN A C 1
ATOM 2037 O O . ASN A 1 258 ? -18.507 -8.991 18.238 1.00 90.38 258 ASN A O 1
ATOM 2041 N N . ILE A 1 259 ? -19.869 -7.335 18.916 1.00 91.88 259 ILE A N 1
ATOM 2042 C CA . ILE A 1 259 ? -18.804 -6.374 19.224 1.00 91.88 259 ILE A CA 1
ATOM 2043 C C . ILE A 1 259 ? -18.496 -6.387 20.719 1.00 91.88 259 ILE A C 1
ATOM 2045 O O . ILE A 1 259 ? -19.407 -6.312 21.544 1.00 91.88 259 ILE A O 1
ATOM 2049 N N . HIS A 1 260 ? -17.213 -6.456 21.060 1.00 89.56 260 HIS A N 1
ATOM 2050 C CA . HIS A 1 260 ? -16.728 -6.446 22.433 1.00 89.56 260 HIS A CA 1
ATOM 2051 C C . HIS A 1 260 ? -15.811 -5.240 22.667 1.00 89.56 260 HIS A C 1
ATOM 2053 O O . HIS A 1 260 ? -14.750 -5.141 22.055 1.00 89.56 260 HIS A O 1
ATOM 2059 N N . ILE A 1 261 ? -16.206 -4.327 23.557 1.00 88.25 261 ILE A N 1
ATOM 2060 C CA . ILE A 1 261 ? -15.398 -3.158 23.938 1.00 88.25 261 ILE A CA 1
ATOM 2061 C C . ILE A 1 261 ? -14.824 -3.388 25.336 1.00 88.25 261 ILE A C 1
ATOM 2063 O O . ILE A 1 261 ? -15.557 -3.764 26.251 1.00 88.25 261 ILE A O 1
ATOM 2067 N N . VAL A 1 262 ? -13.523 -3.152 25.501 1.00 84.81 262 VAL A N 1
ATOM 2068 C CA . VAL A 1 262 ? -12.807 -3.305 26.774 1.00 84.81 262 VAL A CA 1
ATOM 2069 C C . VAL A 1 262 ? -12.123 -2.003 27.157 1.00 84.81 262 VAL A C 1
ATOM 2071 O O . VAL A 1 262 ? -11.312 -1.477 26.397 1.00 84.81 262 VAL A O 1
ATOM 2074 N N . GLU A 1 263 ? -12.403 -1.533 28.371 1.00 75.56 263 GLU A N 1
ATOM 2075 C CA . GLU A 1 263 ? -11.755 -0.360 28.952 1.00 75.56 263 GLU A CA 1
ATOM 2076 C C . GLU A 1 263 ? -10.324 -0.709 29.401 1.00 75.56 263 GLU A C 1
ATOM 2078 O O . GLU A 1 263 ? -10.097 -1.651 30.171 1.00 75.56 263 GLU A O 1
ATOM 2083 N N . ASN A 1 264 ? -9.322 0.001 28.881 1.00 63.12 264 ASN A N 1
ATOM 2084 C CA . ASN A 1 264 ? -7.941 -0.475 28.950 1.00 63.12 264 ASN A CA 1
ATOM 2085 C C . ASN A 1 264 ? -7.277 -0.278 30.335 1.00 63.12 264 ASN A C 1
ATOM 2087 O O . ASN A 1 264 ? -6.774 0.796 30.668 1.00 63.12 264 ASN A O 1
ATOM 2091 N N . LYS A 1 265 ? -7.190 -1.377 31.101 1.00 49.94 265 LYS A N 1
ATOM 2092 C CA . LYS A 1 265 ? -6.011 -1.784 31.910 1.00 49.94 265 LYS A CA 1
ATOM 2093 C C . LYS A 1 265 ? -5.698 -3.288 31.818 1.00 49.94 265 LYS A C 1
ATOM 2095 O O . LYS A 1 265 ? -4.736 -3.745 32.434 1.00 49.94 265 LYS A O 1
ATOM 2100 N N . GLN A 1 266 ? -6.489 -4.067 31.080 1.00 50.53 266 GLN A N 1
ATOM 2101 C CA . GLN A 1 266 ? -6.289 -5.504 30.901 1.00 50.53 266 GLN A CA 1
ATOM 2102 C C . GLN A 1 266 ? -5.995 -5.784 29.427 1.00 50.53 266 GLN A C 1
ATOM 2104 O O . GLN A 1 266 ? -6.774 -5.406 28.557 1.00 50.53 266 GLN A O 1
ATOM 2109 N N . LEU A 1 267 ? -4.855 -6.430 29.157 1.00 52.41 267 LEU A N 1
ATOM 2110 C CA . LEU A 1 267 ? -4.518 -6.967 27.837 1.00 52.41 267 LEU A CA 1
ATOM 2111 C C . LEU A 1 267 ? -5.685 -7.836 27.348 1.00 52.41 267 LEU A C 1
ATOM 2113 O O . LEU A 1 267 ? -6.149 -8.702 28.095 1.00 52.41 267 LEU A O 1
ATOM 2117 N N . LEU A 1 268 ? -6.147 -7.621 26.111 1.00 56.00 268 LEU A N 1
ATOM 2118 C CA . LEU A 1 268 ? -7.075 -8.554 25.474 1.00 56.00 268 LEU A CA 1
ATOM 2119 C C . LEU A 1 268 ? -6.424 -9.949 25.494 1.00 56.00 268 LEU A C 1
ATOM 2121 O O . LEU A 1 268 ? -5.262 -10.071 25.096 1.00 56.00 268 LEU A O 1
ATOM 2125 N N . PRO A 1 269 ? -7.114 -10.999 25.976 1.00 48.38 269 PRO A N 1
ATOM 2126 C CA . PRO A 1 269 ? -6.602 -12.355 25.857 1.00 48.38 269 PRO A CA 1
ATOM 2127 C C . PRO A 1 269 ? -6.335 -12.652 24.381 1.00 48.38 269 PRO A C 1
ATOM 2129 O O . PRO A 1 269 ? -7.184 -12.357 23.538 1.00 48.38 269 PRO A O 1
ATOM 2132 N N . GLN A 1 270 ? -5.175 -13.238 24.065 1.00 46.97 270 GLN A N 1
ATOM 2133 C CA . GLN A 1 270 ? -4.932 -13.784 22.730 1.00 46.97 270 GLN A CA 1
ATOM 2134 C C . GLN A 1 270 ? -6.083 -14.745 22.398 1.00 46.97 270 GLN A C 1
ATOM 2136 O O . GLN A 1 270 ? -6.419 -15.628 23.192 1.00 46.97 270 GLN A O 1
ATOM 2141 N N . ASN A 1 271 ? -6.757 -14.480 21.281 1.00 43.88 271 ASN A N 1
ATOM 2142 C CA . ASN A 1 271 ? -8.011 -15.115 20.896 1.00 43.88 271 ASN A CA 1
ATOM 2143 C C . ASN A 1 271 ? -7.834 -16.624 20.661 1.00 43.88 271 ASN A C 1
ATOM 2145 O O . ASN A 1 271 ? -7.605 -17.046 19.538 1.00 43.88 271 ASN A O 1
ATOM 2149 N N . ASP A 1 272 ? -8.027 -17.419 21.714 1.00 41.66 272 ASP A N 1
ATOM 2150 C CA . ASP A 1 272 ? -8.379 -18.847 21.627 1.00 41.66 272 ASP A CA 1
ATOM 2151 C C . ASP A 1 272 ? -9.577 -19.216 22.528 1.00 41.66 272 ASP A C 1
ATOM 2153 O O . ASP A 1 272 ? -10.150 -20.291 22.390 1.00 41.66 272 ASP A O 1
ATOM 2157 N N . GLN A 1 273 ? -10.027 -18.334 23.434 1.00 39.69 273 GLN A N 1
ATOM 2158 C CA . GLN A 1 273 ? -11.076 -18.678 24.414 1.00 39.69 273 GLN A CA 1
ATOM 2159 C C . GLN A 1 273 ? -12.492 -18.182 24.080 1.00 39.69 273 GLN A C 1
ATOM 2161 O O . GLN A 1 273 ? -13.457 -18.681 24.658 1.00 39.69 273 GLN A O 1
ATOM 2166 N N . TYR A 1 274 ? -12.661 -17.257 23.129 1.00 44.06 274 TYR A N 1
ATOM 2167 C CA . TYR A 1 274 ? -13.985 -16.692 22.814 1.00 44.06 274 TYR A CA 1
ATOM 2168 C C . TYR A 1 274 ? -14.725 -17.403 21.672 1.00 44.06 274 TYR A C 1
ATOM 2170 O O . TYR A 1 274 ? -15.935 -17.225 21.529 1.00 44.06 274 TYR A O 1
ATOM 2178 N N . ALA A 1 275 ? -14.048 -18.267 20.907 1.00 36.22 275 ALA A N 1
ATOM 2179 C CA . ALA A 1 275 ? -14.699 -19.084 19.881 1.00 36.22 275 ALA A CA 1
ATOM 2180 C C . ALA A 1 275 ? -15.589 -20.199 20.476 1.00 36.22 275 ALA A C 1
ATOM 2182 O O . ALA A 1 275 ? -16.571 -20.590 19.845 1.00 36.22 275 ALA A O 1
ATOM 2183 N N . ASP A 1 276 ? -15.314 -20.651 21.706 1.00 36.50 276 ASP A N 1
ATOM 2184 C CA . ASP A 1 276 ? -16.038 -21.769 22.331 1.00 36.50 276 ASP A CA 1
ATOM 2185 C C . ASP A 1 276 ? -17.038 -21.362 23.426 1.00 36.50 276 ASP A C 1
ATOM 2187 O O . ASP A 1 276 ? -17.937 -22.140 23.756 1.00 36.50 276 ASP A O 1
ATOM 2191 N N . GLN A 1 277 ? -16.990 -20.132 23.952 1.00 34.53 277 GLN A N 1
ATOM 2192 C CA . GLN A 1 277 ? -17.949 -19.712 24.988 1.00 34.53 277 GLN A CA 1
ATOM 2193 C C . GLN A 1 277 ? -19.369 -19.458 24.452 1.00 34.53 277 GLN A C 1
ATOM 2195 O O . GLN A 1 277 ? -20.338 -19.607 25.195 1.00 34.53 277 GLN A O 1
ATOM 2200 N N . ASN A 1 278 ? -19.528 -19.225 23.145 1.00 35.00 278 ASN A N 1
ATOM 2201 C CA . ASN A 1 278 ? -20.847 -19.119 22.508 1.00 35.00 278 ASN A CA 1
ATOM 2202 C C . ASN A 1 278 ? -21.473 -20.475 22.119 1.00 35.00 278 ASN A C 1
ATOM 2204 O O . ASN A 1 278 ? -22.568 -20.502 21.560 1.00 35.00 278 ASN A O 1
ATOM 2208 N N . ARG A 1 279 ? -20.837 -21.612 22.453 1.00 36.28 279 ARG A N 1
ATOM 2209 C CA . ARG A 1 279 ? -21.452 -22.953 22.352 1.00 36.28 279 ARG A CA 1
ATOM 2210 C C . ARG A 1 279 ? -21.994 -23.499 23.678 1.00 36.28 279 ARG A C 1
ATOM 2212 O O . ARG A 1 279 ? -22.691 -24.509 23.656 1.00 36.28 279 ARG A O 1
ATOM 2219 N N . ALA A 1 280 ? -21.732 -22.841 24.811 1.00 32.25 280 ALA A N 1
ATOM 2220 C CA . ALA A 1 280 ? -22.106 -23.352 26.135 1.00 32.25 280 ALA A CA 1
ATOM 2221 C C . ALA A 1 280 ? -23.399 -22.758 26.733 1.00 32.25 280 ALA A C 1
ATOM 2223 O O . ALA A 1 280 ? -23.871 -23.259 27.749 1.00 32.25 280 ALA A O 1
ATOM 2224 N N . PHE A 1 281 ? -24.019 -21.747 26.114 1.00 32.31 281 PHE A N 1
ATOM 2225 C CA . PHE A 1 281 ? -25.282 -21.167 26.600 1.00 32.31 281 PHE A CA 1
ATOM 2226 C C . PHE A 1 281 ? -26.487 -21.596 25.754 1.00 32.31 281 PHE A C 1
ATOM 2228 O O . PHE A 1 281 ? -27.201 -20.789 25.164 1.00 32.31 281 PHE A O 1
ATOM 2235 N N . GLY A 1 282 ? -26.727 -22.907 25.730 1.00 27.66 282 GLY A N 1
ATOM 2236 C CA . GLY A 1 282 ? -28.034 -23.476 25.419 1.00 27.66 282 GLY A CA 1
ATOM 2237 C C . GLY A 1 282 ? -28.844 -23.638 26.708 1.00 27.66 282 GLY A C 1
ATOM 2238 O O . GLY A 1 282 ? -28.474 -24.435 27.556 1.00 27.66 282 GLY A O 1
ATOM 2239 N N . PHE A 1 283 ? -29.919 -22.856 26.842 1.00 31.11 283 PHE A N 1
ATOM 2240 C CA . PHE A 1 283 ? -31.099 -23.053 27.703 1.00 31.11 283 PHE A CA 1
ATOM 2241 C C . PHE A 1 283 ? -30.946 -23.863 29.013 1.00 31.11 283 PHE A C 1
ATOM 2243 O O . PHE A 1 283 ? -30.922 -25.091 28.999 1.00 31.11 283 PHE A O 1
ATOM 2250 N N . GLY A 1 284 ? -31.056 -23.187 30.168 1.00 25.64 284 GLY A N 1
ATOM 2251 C CA . GLY A 1 284 ? -31.310 -23.868 31.445 1.00 25.64 284 GLY A CA 1
ATOM 2252 C C . GLY A 1 284 ? -31.288 -22.983 32.698 1.00 25.64 284 GLY A C 1
ATOM 2253 O O . GLY A 1 284 ? -30.244 -22.784 33.293 1.00 25.64 284 GLY A O 1
ATOM 2254 N N . GLN A 1 285 ? -32.462 -22.476 33.085 1.00 28.44 285 GLN A N 1
ATOM 2255 C CA . GLN A 1 285 ? -32.962 -22.235 34.456 1.00 28.44 285 GLN A CA 1
ATOM 2256 C C . GLN A 1 285 ? -32.003 -21.810 35.607 1.00 28.44 285 GLN A C 1
ATOM 2258 O O . GLN A 1 285 ? -31.201 -22.583 36.109 1.00 28.44 285 GLN A O 1
ATOM 2263 N N . THR A 1 286 ? -32.277 -20.612 36.150 1.00 31.84 286 THR A N 1
ATOM 2264 C CA . THR A 1 286 ? -32.194 -20.180 37.572 1.00 31.84 286 THR A CA 1
ATOM 2265 C C . THR A 1 286 ? -31.000 -20.608 38.449 1.00 31.84 286 THR A C 1
ATOM 2267 O O . THR A 1 286 ? -30.984 -21.725 38.961 1.00 31.84 286 THR A O 1
ATOM 2270 N N . ARG A 1 287 ? -30.151 -19.638 38.839 1.00 26.92 287 ARG A N 1
ATOM 2271 C CA . ARG A 1 287 ? -29.891 -19.200 40.241 1.00 26.92 287 ARG A CA 1
ATOM 2272 C C . ARG A 1 287 ? -28.817 -18.090 40.296 1.00 26.92 287 ARG A C 1
ATOM 2274 O O . ARG A 1 287 ? -27.907 -18.104 39.474 1.00 26.92 287 ARG A O 1
ATOM 2281 N N . PRO A 1 288 ? -28.894 -17.144 41.254 1.00 29.47 288 PRO A N 1
ATOM 2282 C CA . PRO A 1 288 ? -27.895 -16.090 41.414 1.00 29.47 288 PRO A CA 1
ATOM 2283 C C . PRO A 1 288 ? -26.637 -16.649 42.095 1.00 29.47 288 PRO A C 1
ATOM 2285 O O . PRO A 1 288 ? -26.725 -17.212 43.187 1.00 29.47 288 PRO A O 1
ATOM 2288 N N . MET A 1 289 ? -25.467 -16.493 41.472 1.00 28.20 289 MET A N 1
ATOM 2289 C CA . MET A 1 289 ? -24.187 -16.735 42.142 1.00 28.20 289 MET A CA 1
ATOM 2290 C C . MET A 1 289 ? -23.680 -15.443 42.780 1.00 28.20 289 MET A C 1
ATOM 2292 O O . MET A 1 289 ? -23.418 -14.447 42.112 1.00 28.20 289 MET A O 1
ATOM 2296 N N . PHE A 1 290 ? -23.562 -15.496 44.104 1.00 27.75 290 PHE A N 1
ATOM 2297 C CA . PHE A 1 290 ? -22.848 -14.543 44.938 1.00 27.75 290 PHE A CA 1
ATOM 2298 C C . PHE A 1 290 ? -21.360 -14.542 44.563 1.00 27.75 290 PHE A C 1
ATOM 2300 O O . PHE A 1 290 ? -20.698 -15.570 44.685 1.00 27.75 290 PHE A O 1
ATOM 2307 N N . PHE A 1 291 ? -20.813 -13.386 44.186 1.00 29.28 291 PHE A N 1
ATOM 2308 C CA . PHE A 1 291 ? -19.369 -13.169 44.249 1.00 29.28 291 PHE A CA 1
ATOM 2309 C C . PHE A 1 291 ? -18.996 -12.811 45.688 1.00 29.28 291 PHE A C 1
ATOM 2311 O O . PHE A 1 291 ? -19.314 -11.733 46.192 1.00 29.28 291 PHE A O 1
ATOM 2318 N N . GLN A 1 292 ? -18.343 -13.749 46.370 1.00 26.61 292 GLN A N 1
ATOM 2319 C CA . GLN A 1 292 ? -17.730 -13.525 47.671 1.00 26.61 292 GLN A CA 1
ATOM 2320 C C . GLN A 1 292 ? -16.395 -12.798 47.445 1.00 26.61 292 GLN A C 1
ATOM 2322 O O . GLN A 1 292 ? -15.383 -13.409 47.115 1.00 26.61 292 GLN A O 1
ATOM 2327 N N . ASN A 1 293 ? -16.410 -11.473 47.597 1.00 28.81 293 ASN A N 1
ATOM 2328 C CA . ASN A 1 293 ? -15.203 -10.658 47.708 1.00 28.81 293 ASN A CA 1
ATOM 2329 C C . ASN A 1 293 ? -14.453 -11.050 48.991 1.00 28.81 293 ASN A C 1
ATOM 2331 O O . ASN A 1 293 ? -14.929 -10.782 50.093 1.00 28.81 293 ASN A O 1
ATOM 2335 N N . GLN A 1 294 ? -13.265 -11.639 48.869 1.00 29.64 294 GLN A N 1
ATOM 2336 C CA . GLN A 1 294 ? -12.277 -11.640 49.945 1.00 29.64 294 GLN A CA 1
ATOM 2337 C C . GLN A 1 294 ? -11.113 -10.756 49.520 1.00 29.64 294 GLN A C 1
ATOM 2339 O O . GLN A 1 294 ? -10.242 -11.206 48.797 1.00 29.64 294 GLN A O 1
ATOM 2344 N N . HIS A 1 295 ? -11.152 -9.490 49.936 1.00 31.92 295 HIS A N 1
ATOM 2345 C CA . HIS A 1 295 ? -10.012 -8.724 50.451 1.00 31.92 295 HIS A CA 1
ATOM 2346 C C . HIS A 1 295 ? -10.524 -7.353 50.904 1.00 31.92 295 HIS A C 1
ATOM 2348 O O . HIS A 1 295 ? -10.402 -6.338 50.225 1.00 31.92 295 HIS A O 1
ATOM 2354 N N . THR A 1 296 ? -11.134 -7.326 52.088 1.00 29.62 296 THR A N 1
ATOM 2355 C CA . THR A 1 296 ? -11.300 -6.093 52.863 1.00 29.62 296 THR A CA 1
ATOM 2356 C C . THR A 1 296 ? -11.316 -6.471 54.341 1.00 29.62 296 THR A C 1
ATOM 2358 O O . THR A 1 296 ? -12.342 -6.863 54.885 1.00 29.62 296 THR A O 1
ATOM 2361 N N . GLN A 1 297 ? -10.156 -6.410 54.994 1.00 29.88 297 GLN A N 1
ATOM 2362 C CA . GLN A 1 297 ? -10.094 -6.275 56.447 1.00 29.88 297 GLN A CA 1
ATOM 2363 C C . GLN A 1 297 ? -9.673 -4.840 56.748 1.00 29.88 297 GLN A C 1
ATOM 2365 O O . GLN A 1 297 ? -8.496 -4.500 56.731 1.00 29.88 297 GLN A O 1
ATOM 2370 N N . LEU A 1 298 ? -10.673 -4.003 57.005 1.00 29.59 298 LEU A N 1
ATOM 2371 C CA . LEU A 1 298 ? -10.548 -2.799 57.810 1.00 29.59 298 LEU A CA 1
ATOM 2372 C C . LEU A 1 298 ? -11.583 -2.953 58.923 1.00 29.59 298 LEU A C 1
ATOM 2374 O O . LEU A 1 298 ? -12.777 -2.799 58.687 1.00 29.59 298 LEU A O 1
ATOM 2378 N N . PHE A 1 299 ? -11.122 -3.304 60.120 1.00 29.75 299 PHE A N 1
ATOM 2379 C CA . PHE A 1 299 ? -11.894 -3.116 61.342 1.00 29.75 299 PHE A CA 1
ATOM 2380 C C . PHE A 1 299 ? -11.311 -1.913 62.076 1.00 29.75 299 PHE A C 1
ATOM 2382 O O . PHE A 1 299 ? -10.155 -1.926 62.493 1.00 29.75 299 PHE A O 1
ATOM 2389 N N . LEU A 1 300 ? -12.137 -0.883 62.238 1.00 29.83 300 LEU A N 1
ATOM 2390 C CA . LEU A 1 300 ? -11.985 0.144 63.258 1.00 29.83 300 LEU A CA 1
ATOM 2391 C C . LEU A 1 300 ? -13.299 0.252 64.040 1.00 29.83 300 LEU A C 1
ATOM 2393 O O . LEU A 1 300 ? -14.377 0.126 63.459 1.00 29.83 300 LEU A O 1
ATOM 2397 N N . ASN A 1 301 ? -13.132 0.568 65.330 1.00 29.77 301 ASN A N 1
ATOM 2398 C CA . ASN A 1 301 ? -14.104 0.862 66.398 1.00 29.77 301 ASN A CA 1
ATOM 2399 C C . ASN A 1 301 ? -14.529 -0.367 67.224 1.00 29.77 301 ASN A C 1
ATOM 2401 O O . ASN A 1 301 ? -15.001 -1.349 66.674 1.00 29.77 301 ASN A O 1
ATOM 2405 N N . GLY A 1 302 ? -14.441 -0.398 68.556 1.00 25.86 302 GLY A N 1
ATOM 2406 C CA . GLY A 1 302 ? -14.070 0.586 69.576 1.00 25.86 302 GLY A CA 1
ATOM 2407 C C . GLY A 1 302 ? -14.469 0.043 70.968 1.00 25.86 302 GLY A C 1
ATOM 2408 O O . GLY A 1 302 ? -15.192 -0.945 71.049 1.00 25.86 302 GLY A O 1
ATOM 2409 N N . PHE A 1 303 ? -14.040 0.726 72.035 1.00 29.98 303 PHE A N 1
ATOM 2410 C CA . PHE A 1 303 ? -14.506 0.609 73.434 1.00 29.98 303 PHE A CA 1
ATOM 2411 C C . PHE A 1 303 ? -14.216 -0.685 74.228 1.00 29.98 303 PHE A C 1
ATOM 2413 O O . PHE A 1 303 ? -15.057 -1.577 74.330 1.00 29.98 303 PHE A O 1
ATOM 2420 N N . LYS A 1 304 ? -13.100 -0.689 74.966 1.00 31.56 304 LYS A N 1
ATOM 2421 C CA . LYS A 1 304 ? -13.053 -0.515 76.434 1.00 31.56 304 LYS A CA 1
ATOM 2422 C C . LYS A 1 304 ? -11.620 -0.269 76.891 1.00 31.56 304 LYS A C 1
ATOM 2424 O O . LYS A 1 304 ? -10.709 -0.828 76.246 1.00 31.56 304 LYS A O 1
#

pLDDT: mean 73.22, std 22.65, range [25.64, 97.88]

Organism: NCBI:txid370355

Foldseek 3Di:
DDPVVVVVLVVVLVVVVVVVVPPDDPDDDPPPPAPPADAAEDPDLAEEAEQEEHDLADERHYHYPDQEHCEYEYESYEYDYDADPHAHAHEYEYYCYERPDADDEHEDQYQYYEYYNHERYHYEDEQNHQEYAYYLYEYAYEYEDHAARAEYHAEVYEHPYYYYDDPPAQQSYAEYEAENYHDDLVVQSNYAAEYEYECAEDALDEHEHNYQEYEYYCYENEHYEYPDQNRAYEYAQYEQYEYEHQDQVSYHYYNYYNYHYHRPPDDDPRPPPPVCVVVPPDDDDDDDDDDDDPDDDDDDDDDD

Secondary structure (DSSP, 8-state):
--HHHHHHHHHHHHHHHHHHTTTT-----S-------PPEEE-SSEEEEEEEE--TT-EEPEEE-SS-EEEEEEEEEESEEPPEEEEEEEEEEEEEEE-SSTTPEEEEE-SEEEEES-BSEEEEE-TT--EEEEES-EEEEEEPS-SPEEEEEEES-EEEEEEES----TTSEEEEEEES-B--HHHHTTEEEEEEEES-----SEEEE--SEEEEES-BS-EEEE--TT-EEEEES-EEEEEEES-GGGEEEES-EEEEEEETTSPPPPSSSHHHHTTS-------PPP--------------

Sequence (304 aa):
MTYEEYNTAKDKLVSLYSRMTNNNMRNLDTKTETFETKDVVIDHPNFVLKNCVCSPRKSIHLIQKIDILNSVKIENYCGSLSNLRSVVCGTYELVNYINPTPGGLILLGAPNVIFKKCTDLGFMLDSANRSISMYDSSITLNFQIGNKIEMLIIKNTTINNFSGQQFSEKDAVVKMEIDNSHIPQNLYSLCSEELIESNITDFKEQQNVNAQRVKCEHCENIVLNIESETSHVVLEQCKKCSVAIKVNENVQIDNCENIHIVENKQLLPQNDQYADQNRAFGFGQTRPMFFQNQHTQLFLNGFK